Protein AF-A0A7V1HBB2-F1 (afdb_monomer)

Structure (mmCIF, N/CA/C/O backbone):
data_AF-A0A7V1HBB2-F1
#
_entry.id   AF-A0A7V1HBB2-F1
#
loop_
_atom_site.group_PDB
_atom_site.id
_atom_site.type_symbol
_atom_site.label_atom_id
_atom_site.label_alt_id
_atom_site.label_comp_id
_atom_site.label_asym_id
_atom_site.label_entity_id
_atom_site.label_seq_id
_atom_site.pdbx_PDB_ins_code
_atom_site.Cartn_x
_atom_site.Cartn_y
_atom_site.Cartn_z
_atom_site.occupancy
_atom_site.B_iso_or_equiv
_atom_site.auth_seq_id
_atom_site.auth_comp_id
_atom_site.auth_asym_id
_atom_site.auth_atom_id
_atom_site.pdbx_PDB_model_num
ATOM 1 N N . MET A 1 1 ? -0.850 -12.922 2.664 1.00 90.19 1 MET A N 1
ATOM 2 C CA . MET A 1 1 ? -0.143 -12.480 1.442 1.00 90.19 1 MET A CA 1
ATOM 3 C C . MET A 1 1 ? 0.546 -11.129 1.637 1.00 90.19 1 MET A C 1
ATOM 5 O O . MET A 1 1 ? 0.351 -10.487 2.663 1.00 90.19 1 MET A O 1
ATOM 9 N N . LYS A 1 2 ? 1.338 -10.689 0.647 1.00 91.88 2 LYS A N 1
ATOM 10 C CA . LYS A 1 2 ? 1.807 -9.298 0.533 1.00 91.88 2 LYS A CA 1
ATOM 11 C C . LYS A 1 2 ? 0.838 -8.471 -0.318 1.00 91.88 2 LYS A C 1
ATOM 13 O O . LYS A 1 2 ? 0.196 -9.008 -1.218 1.00 91.88 2 LYS A O 1
ATOM 18 N N . PHE A 1 3 ? 0.755 -7.174 -0.037 1.00 92.56 3 PHE A N 1
ATOM 19 C CA . PHE A 1 3 ? -0.076 -6.214 -0.772 1.00 92.56 3 PHE A CA 1
ATOM 20 C C . PHE A 1 3 ? 0.755 -5.377 -1.754 1.00 92.56 3 PHE A C 1
ATOM 22 O O . PHE A 1 3 ? 0.212 -4.822 -2.708 1.00 92.56 3 PHE A O 1
ATOM 29 N N . HIS A 1 4 ? 2.073 -5.329 -1.551 1.00 93.25 4 HIS A N 1
ATOM 30 C CA . HIS A 1 4 ? 3.031 -4.571 -2.341 1.00 93.25 4 HIS A CA 1
ATOM 31 C C . HIS A 1 4 ? 4.199 -5.447 -2.804 1.00 93.25 4 HIS A C 1
ATOM 33 O O . HIS A 1 4 ? 4.656 -6.340 -2.091 1.00 93.25 4 HIS A O 1
ATOM 39 N N . ASN A 1 5 ? 4.710 -5.156 -4.004 1.00 88.50 5 ASN A N 1
ATOM 40 C CA . ASN A 1 5 ? 5.935 -5.725 -4.589 1.00 88.50 5 ASN A CA 1
ATOM 41 C C . ASN A 1 5 ? 5.965 -7.260 -4.687 1.00 88.50 5 ASN A C 1
ATOM 43 O O . ASN A 1 5 ? 7.021 -7.864 -4.861 1.00 88.50 5 ASN A O 1
ATOM 47 N N . THR A 1 6 ? 4.802 -7.897 -4.621 1.00 90.00 6 THR A N 1
ATOM 48 C CA . THR A 1 6 ? 4.639 -9.347 -4.710 1.00 90.00 6 THR A CA 1
ATOM 49 C C . THR A 1 6 ? 5.045 -9.875 -6.085 1.00 90.00 6 THR A C 1
ATOM 51 O O . THR A 1 6 ? 5.738 -10.881 -6.169 1.00 90.00 6 THR A O 1
ATOM 54 N N . LEU A 1 7 ? 4.698 -9.177 -7.171 1.00 91.12 7 LEU A N 1
ATOM 55 C CA . LEU A 1 7 ? 5.079 -9.562 -8.532 1.00 91.12 7 LEU A CA 1
ATOM 56 C C . LEU A 1 7 ? 6.597 -9.514 -8.727 1.00 91.12 7 LEU A C 1
ATOM 58 O O . LEU A 1 7 ? 7.175 -10.376 -9.379 1.00 91.12 7 LEU A O 1
ATOM 62 N N . GLU A 1 8 ? 7.273 -8.528 -8.144 1.00 89.94 8 GLU A N 1
ATOM 63 C CA . GLU A 1 8 ? 8.735 -8.460 -8.218 1.00 89.94 8 GLU A CA 1
ATOM 64 C C . GLU A 1 8 ? 9.383 -9.652 -7.499 1.00 89.94 8 GLU A C 1
ATOM 66 O O . GLU A 1 8 ? 10.424 -10.140 -7.925 1.00 89.94 8 GLU A O 1
ATOM 71 N N . GLU A 1 9 ? 8.769 -10.157 -6.431 1.00 87.44 9 GLU A N 1
ATOM 72 C CA . GLU A 1 9 ? 9.267 -11.324 -5.699 1.00 87.44 9 GLU A CA 1
ATOM 73 C C . GLU A 1 9 ? 8.915 -12.660 -6.359 1.00 87.44 9 GLU A C 1
ATOM 75 O O . GLU A 1 9 ? 9.731 -13.577 -6.321 1.00 87.44 9 GLU A O 1
ATOM 80 N N . MET A 1 10 ? 7.736 -12.768 -6.976 1.00 86.88 10 MET A N 1
ATOM 81 C CA . MET A 1 10 ? 7.265 -14.001 -7.616 1.00 86.88 10 MET A CA 1
ATOM 82 C C . MET A 1 10 ? 7.940 -14.280 -8.961 1.00 86.88 10 MET A C 1
ATOM 84 O O . MET A 1 10 ? 8.117 -15.439 -9.331 1.00 86.88 10 MET A O 1
ATOM 88 N N . PHE A 1 11 ? 8.297 -13.241 -9.718 1.00 88.88 11 PHE A N 1
ATOM 89 C CA . PHE A 1 11 ? 8.869 -13.399 -11.054 1.00 88.88 11 PHE A CA 1
ATOM 90 C C . PHE A 1 11 ? 10.399 -13.320 -11.035 1.00 88.88 11 PHE A C 1
ATOM 92 O O . PHE A 1 11 ? 11.002 -12.519 -10.324 1.00 88.88 11 PHE A O 1
ATOM 99 N N . ALA A 1 12 ? 11.046 -14.097 -11.909 1.00 88.56 12 ALA A N 1
ATOM 100 C CA . ALA A 1 12 ? 12.506 -14.233 -11.947 1.00 88.56 12 ALA A CA 1
ATOM 101 C C . ALA A 1 12 ? 13.273 -12.912 -12.174 1.00 88.56 12 ALA A C 1
ATOM 103 O O . ALA A 1 12 ? 14.445 -12.802 -11.817 1.00 88.56 12 ALA A O 1
ATOM 104 N N . SER A 1 13 ? 12.646 -11.897 -12.782 1.00 92.75 13 SER A N 1
ATOM 105 C CA . SER A 1 13 ? 13.302 -10.624 -13.097 1.00 92.75 13 SER A CA 1
ATOM 106 C C . SER A 1 13 ? 12.610 -9.427 -12.448 1.00 92.75 13 SER A C 1
ATOM 108 O O . SER A 1 13 ? 11.783 -8.757 -13.068 1.00 92.75 13 SER A O 1
ATOM 110 N N . LYS A 1 14 ? 13.049 -9.100 -11.228 1.00 92.81 14 LYS A N 1
ATOM 111 C CA . LYS A 1 14 ? 12.640 -7.903 -10.470 1.00 92.81 14 LYS A CA 1
ATOM 112 C C . LYS A 1 14 ? 12.691 -6.623 -11.301 1.00 92.81 14 LYS A C 1
ATOM 114 O O . LYS A 1 14 ? 11.716 -5.889 -11.361 1.00 92.81 14 LYS A O 1
ATOM 119 N N . VAL A 1 15 ? 13.800 -6.389 -12.008 1.00 95.19 15 VAL A N 1
ATOM 120 C CA . VAL A 1 15 ? 13.990 -5.166 -12.808 1.00 95.19 15 VAL A CA 1
ATOM 121 C C . VAL A 1 15 ? 13.002 -5.051 -13.974 1.00 95.19 15 VAL A C 1
ATOM 123 O O . VAL A 1 15 ? 12.509 -3.957 -14.226 1.00 95.19 15 VAL A O 1
ATOM 126 N N . LYS A 1 16 ? 12.652 -6.153 -14.658 1.00 95.69 16 LYS A N 1
ATOM 127 C CA . LYS A 1 16 ? 11.662 -6.120 -15.750 1.00 95.69 16 LYS A CA 1
ATOM 128 C C . LYS A 1 16 ? 10.278 -5.760 -15.218 1.00 95.69 16 LYS A C 1
ATOM 130 O O . LYS A 1 16 ? 9.611 -4.903 -15.792 1.00 95.69 16 LYS 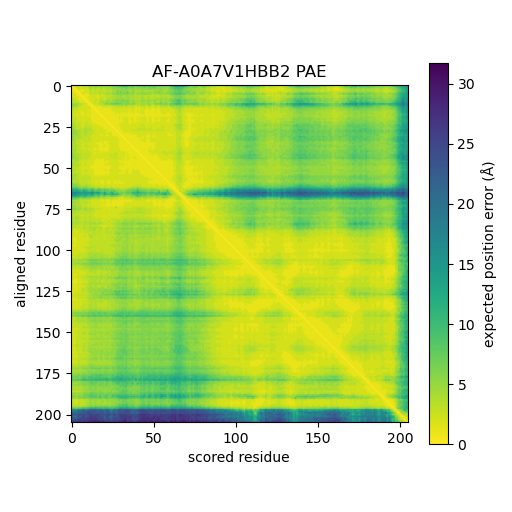A O 1
ATOM 135 N N . ILE A 1 17 ? 9.880 -6.373 -14.102 1.00 95.44 17 ILE A N 1
ATOM 136 C CA . ILE A 1 17 ? 8.608 -6.068 -13.442 1.00 95.44 17 ILE A CA 1
ATOM 137 C C . ILE A 1 17 ? 8.593 -4.623 -12.938 1.00 95.44 17 ILE A C 1
ATOM 139 O O . ILE A 1 17 ? 7.620 -3.918 -13.176 1.00 95.44 17 ILE A O 1
ATOM 143 N N . ALA A 1 18 ? 9.673 -4.148 -12.316 1.00 95.19 18 ALA A N 1
ATOM 144 C CA . ALA A 1 18 ? 9.768 -2.788 -11.794 1.00 95.19 18 ALA A CA 1
ATOM 145 C C . ALA A 1 18 ? 9.696 -1.717 -12.902 1.00 95.19 18 ALA A C 1
ATOM 147 O O . ALA A 1 18 ? 8.970 -0.734 -12.755 1.00 95.19 18 ALA A O 1
ATOM 148 N N . VAL A 1 19 ? 10.385 -1.923 -14.036 1.00 96.38 19 VAL A N 1
ATOM 149 C CA . VAL A 1 19 ? 10.283 -1.041 -15.216 1.00 96.38 19 VAL A CA 1
ATOM 150 C C . VAL A 1 19 ? 8.854 -1.029 -15.754 1.00 96.38 19 VAL A C 1
ATOM 152 O O . VAL A 1 19 ? 8.285 0.046 -15.942 1.00 96.38 19 VAL A O 1
ATOM 155 N N . MET A 1 20 ? 8.246 -2.205 -15.939 1.00 95.50 20 MET A N 1
ATOM 156 C CA . MET A 1 20 ? 6.866 -2.307 -16.417 1.00 95.50 20 MET A CA 1
ATOM 157 C C . MET A 1 20 ? 5.883 -1.620 -15.454 1.00 95.50 20 MET A C 1
ATOM 159 O O . MET A 1 20 ? 5.068 -0.814 -15.891 1.00 95.50 20 MET A O 1
ATOM 163 N N . LYS A 1 21 ? 6.002 -1.852 -14.138 1.00 94.00 21 LYS A N 1
ATOM 164 C CA . LYS A 1 21 ? 5.195 -1.189 -13.098 1.00 94.00 21 LYS A CA 1
ATOM 165 C C . LYS A 1 21 ? 5.316 0.329 -13.173 1.00 94.00 21 LYS A C 1
ATOM 167 O O . LYS A 1 21 ? 4.295 1.009 -13.206 1.00 94.00 21 LYS A O 1
ATOM 172 N N . LEU A 1 22 ? 6.537 0.868 -13.225 1.00 94.88 22 LEU A N 1
ATOM 173 C CA . LEU A 1 22 ? 6.757 2.316 -13.277 1.00 94.88 22 LEU A CA 1
ATOM 174 C C . LEU A 1 22 ? 6.078 2.951 -14.496 1.00 94.88 22 LEU A C 1
ATOM 176 O O . LEU A 1 22 ? 5.410 3.976 -14.352 1.00 94.88 22 LEU A O 1
ATOM 180 N N . MET A 1 23 ? 6.232 2.335 -15.670 1.00 95.12 23 MET A N 1
ATOM 181 C CA . MET A 1 23 ? 5.683 2.857 -16.921 1.00 95.12 23 MET A CA 1
ATOM 182 C C . MET A 1 23 ? 4.161 2.686 -16.998 1.00 95.12 23 MET A C 1
ATOM 184 O O . MET A 1 23 ? 3.475 3.632 -17.361 1.00 95.12 23 MET A O 1
ATOM 188 N N . CYS A 1 24 ? 3.604 1.544 -16.580 1.00 93.38 24 CYS A N 1
ATOM 189 C CA . CYS A 1 24 ? 2.150 1.340 -16.530 1.00 93.38 24 CYS A CA 1
ATOM 190 C C . CYS A 1 24 ? 1.448 2.248 -15.509 1.00 93.38 24 CYS A C 1
ATOM 192 O O . CYS A 1 24 ? 0.295 2.613 -15.719 1.00 93.38 24 CYS A O 1
ATOM 194 N N . LEU A 1 25 ? 2.118 2.623 -14.412 1.00 90.31 25 LEU A N 1
ATOM 195 C CA . LEU A 1 25 ? 1.586 3.586 -13.438 1.00 90.31 25 LEU A CA 1
ATOM 196 C C . LEU A 1 25 ? 1.622 5.032 -13.949 1.00 90.31 25 LEU A C 1
ATOM 198 O O . LEU A 1 25 ? 0.883 5.871 -13.441 1.00 90.31 25 LEU A O 1
ATOM 202 N N . ASN A 1 26 ? 2.480 5.330 -14.925 1.00 93.06 26 ASN A N 1
ATOM 203 C CA . ASN A 1 26 ? 2.669 6.669 -15.477 1.00 93.06 26 ASN A CA 1
ATOM 204 C C . ASN A 1 26 ? 2.701 6.605 -17.016 1.00 93.06 26 ASN A C 1
ATOM 206 O O . ASN A 1 26 ? 3.719 6.961 -17.613 1.00 93.06 26 ASN A O 1
ATOM 210 N N . PRO A 1 27 ? 1.617 6.149 -17.672 1.00 93.44 27 PRO A N 1
ATOM 211 C CA . PRO A 1 27 ? 1.638 5.784 -1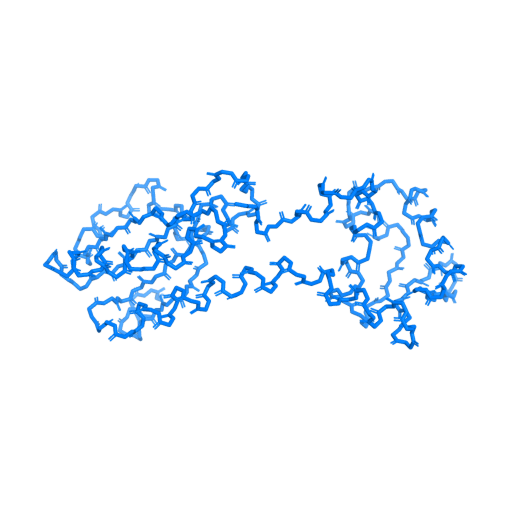9.093 1.00 93.44 27 PRO A CA 1
ATOM 212 C C . PRO A 1 27 ? 1.952 6.958 -20.030 1.00 93.44 27 PRO A C 1
ATOM 214 O O . PRO A 1 27 ? 2.463 6.745 -21.125 1.00 93.44 27 PRO A O 1
ATOM 217 N N . GLU A 1 28 ? 1.694 8.193 -19.592 1.00 95.31 28 GLU A N 1
ATOM 218 C CA . GLU A 1 28 ? 1.990 9.416 -20.351 1.00 95.31 28 GLU A CA 1
ATOM 219 C C . GLU A 1 28 ? 3.412 9.947 -20.127 1.00 95.31 28 GLU A C 1
ATOM 221 O O . GLU A 1 28 ? 3.892 10.802 -20.874 1.00 95.31 28 GLU A O 1
ATOM 226 N N . ARG A 1 29 ? 4.104 9.481 -19.082 1.00 95.88 29 ARG A N 1
ATOM 227 C CA . ARG A 1 29 ? 5.416 10.009 -18.716 1.00 95.88 29 ARG A CA 1
ATOM 228 C C . ARG A 1 29 ? 6.511 9.315 -19.516 1.00 95.88 29 ARG A C 1
ATOM 230 O O . ARG A 1 29 ? 6.590 8.090 -19.579 1.00 95.88 29 ARG A O 1
ATOM 237 N N . LYS A 1 30 ? 7.411 10.129 -20.062 1.00 96.38 30 LYS A N 1
ATOM 238 C CA . LYS A 1 30 ? 8.669 9.683 -20.661 1.00 96.38 30 LYS A CA 1
ATOM 239 C C . LYS A 1 30 ? 9.796 9.794 -19.641 1.00 96.38 30 LYS A C 1
ATOM 241 O O . LYS A 1 30 ? 9.779 10.680 -18.788 1.00 96.38 30 LYS A O 1
ATOM 246 N N . TYR A 1 31 ? 10.761 8.890 -19.740 1.00 96.38 31 TYR A N 1
ATOM 247 C CA . TYR A 1 31 ? 11.903 8.825 -18.835 1.00 96.38 31 TYR A CA 1
ATOM 248 C C . TYR A 1 31 ? 13.202 8.707 -19.618 1.00 96.38 31 TYR A C 1
ATOM 250 O O . TYR A 1 31 ? 13.293 7.949 -20.587 1.00 96.38 31 TYR A O 1
ATOM 258 N N . SER A 1 32 ? 14.262 9.349 -19.130 1.00 95.50 32 SER A N 1
ATOM 259 C CA . SER A 1 32 ? 15.606 8.941 -19.546 1.00 95.50 32 SER A CA 1
ATOM 260 C C . SER A 1 32 ? 15.991 7.624 -18.861 1.00 95.50 32 SER A C 1
ATOM 262 O O . SER A 1 32 ? 15.583 7.353 -17.729 1.00 95.50 32 SER A O 1
ATOM 264 N N . GLY A 1 33 ? 16.856 6.818 -19.489 1.00 94.62 33 GLY A N 1
ATOM 265 C CA . GLY A 1 33 ? 17.331 5.572 -18.867 1.00 94.62 33 GLY A CA 1
ATOM 266 C C . GLY A 1 33 ? 18.022 5.793 -17.509 1.00 94.62 33 GLY A C 1
ATOM 267 O O . GLY A 1 33 ? 17.873 4.988 -16.594 1.00 94.62 33 GLY A O 1
ATOM 268 N N . ARG A 1 34 ? 18.729 6.923 -17.336 1.00 94.19 34 ARG A N 1
ATOM 269 C CA . ARG A 1 34 ? 19.395 7.285 -16.069 1.00 94.19 34 ARG A CA 1
ATOM 270 C C . ARG A 1 34 ? 18.403 7.698 -14.985 1.00 94.19 34 ARG A C 1
ATOM 272 O O . ARG A 1 34 ? 18.591 7.348 -13.826 1.00 94.19 34 ARG A O 1
ATOM 279 N N . GLU A 1 35 ? 17.374 8.456 -15.351 1.00 96.06 35 GLU A N 1
ATOM 280 C CA . GLU A 1 35 ? 16.296 8.834 -14.436 1.00 96.06 35 GLU A CA 1
ATOM 281 C C . GLU A 1 35 ? 15.557 7.595 -13.934 1.00 96.06 35 GLU A C 1
ATOM 283 O O . GLU A 1 35 ? 15.423 7.411 -12.727 1.00 96.06 35 GLU A O 1
ATOM 288 N N . MET A 1 36 ? 15.164 6.707 -14.849 1.00 96.94 36 MET A N 1
ATOM 289 C CA . MET A 1 36 ? 14.502 5.453 -14.500 1.00 96.94 36 MET A CA 1
ATOM 290 C C . MET A 1 36 ? 15.377 4.582 -13.590 1.00 96.94 36 MET A C 1
ATOM 292 O O . MET A 1 36 ? 14.896 4.067 -12.586 1.00 96.94 36 MET A O 1
ATOM 296 N N . ALA A 1 37 ? 16.676 4.472 -13.880 1.00 96.94 37 ALA A N 1
ATOM 297 C CA . ALA A 1 37 ? 17.623 3.755 -13.030 1.00 96.94 37 ALA A CA 1
ATOM 298 C C . ALA A 1 37 ? 17.693 4.314 -11.601 1.00 96.94 37 ALA A C 1
ATOM 300 O O . ALA A 1 37 ? 17.679 3.540 -10.646 1.00 96.94 37 ALA A O 1
ATOM 301 N N . ARG A 1 38 ? 17.685 5.645 -11.438 1.00 97.06 38 ARG A N 1
ATOM 302 C CA . ARG A 1 38 ? 17.630 6.285 -10.112 1.00 97.06 38 ARG A CA 1
ATOM 303 C C . ARG A 1 38 ? 16.313 5.997 -9.394 1.00 97.06 38 ARG A C 1
ATOM 305 O O . ARG A 1 38 ? 16.344 5.626 -8.228 1.00 97.06 38 ARG A O 1
ATOM 312 N N . LEU A 1 39 ? 15.179 6.131 -10.086 1.00 96.38 39 LEU A N 1
ATOM 313 C CA . LEU A 1 39 ? 13.850 5.877 -9.514 1.00 96.38 39 LEU A CA 1
ATOM 314 C C . LEU A 1 39 ? 13.687 4.430 -9.035 1.00 96.38 39 LEU A C 1
ATOM 316 O O . LEU A 1 39 ? 13.063 4.191 -8.007 1.00 96.38 39 LEU A O 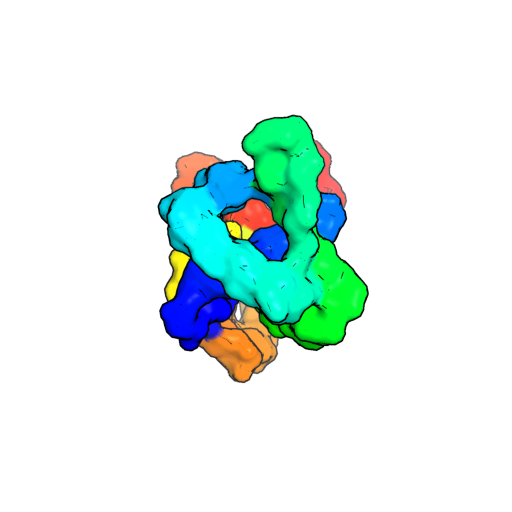1
ATOM 320 N N . LEU A 1 40 ? 14.256 3.474 -9.772 1.00 95.44 40 LEU A N 1
ATOM 321 C CA . LEU A 1 40 ? 14.166 2.045 -9.466 1.00 95.44 40 LEU A CA 1
ATOM 322 C C . LEU A 1 40 ? 15.316 1.531 -8.586 1.00 95.44 40 LEU A C 1
ATOM 324 O O . LEU A 1 40 ? 15.348 0.343 -8.264 1.00 95.44 40 LEU A O 1
ATOM 328 N N . ASN A 1 41 ? 16.268 2.396 -8.218 1.00 95.69 41 ASN A N 1
ATOM 329 C CA . ASN A 1 41 ? 17.502 2.023 -7.526 1.00 95.69 41 ASN A CA 1
ATOM 330 C C . ASN A 1 41 ? 18.236 0.849 -8.217 1.00 95.69 41 ASN A C 1
ATOM 332 O O . ASN A 1 41 ? 18.582 -0.155 -7.596 1.00 95.69 41 ASN A O 1
ATOM 336 N N . GLN A 1 42 ? 18.415 0.954 -9.536 1.00 96.88 42 GLN A N 1
ATOM 337 C CA . GLN A 1 42 ? 19.083 -0.035 -10.390 1.00 96.88 42 GLN A CA 1
ATOM 338 C C . GLN A 1 42 ? 20.256 0.604 -11.141 1.00 96.88 42 GLN A C 1
ATOM 340 O O . GLN A 1 42 ? 20.360 1.827 -11.243 1.00 96.88 42 GLN A O 1
ATOM 345 N N . SER A 1 43 ? 21.138 -0.211 -11.728 1.00 96.81 43 SER A N 1
ATOM 346 C CA . SER A 1 43 ? 22.181 0.316 -12.611 1.00 96.81 43 SER A CA 1
ATOM 347 C C . SER A 1 43 ? 21.598 0.777 -13.953 1.00 96.81 43 SER A C 1
ATOM 349 O O . SER A 1 43 ? 20.670 0.176 -14.502 1.00 96.81 43 SER A O 1
ATOM 351 N N . ALA A 1 44 ? 22.171 1.844 -14.517 1.00 95.50 44 ALA A N 1
ATOM 352 C CA . ALA A 1 44 ? 21.728 2.385 -15.802 1.00 95.50 44 ALA A CA 1
ATOM 353 C C . ALA A 1 44 ? 21.873 1.377 -16.954 1.00 95.50 44 ALA A C 1
ATOM 355 O O . ALA A 1 44 ? 21.015 1.334 -17.832 1.00 95.50 44 ALA A O 1
ATOM 356 N N . SER A 1 45 ? 22.919 0.543 -16.935 1.00 96.44 45 SER A N 1
ATOM 357 C CA . SER A 1 45 ? 23.122 -0.515 -17.932 1.00 96.44 45 SER A CA 1
ATOM 358 C C . SER A 1 45 ? 22.024 -1.575 -17.873 1.00 96.44 45 SER A C 1
ATOM 360 O O . SER A 1 45 ? 21.480 -1.942 -18.910 1.00 96.44 45 SER A O 1
ATOM 362 N N . ARG A 1 46 ? 21.638 -2.009 -16.665 1.00 96.75 46 ARG A N 1
ATOM 363 C CA . ARG A 1 46 ? 20.571 -2.996 -16.449 1.00 96.75 46 ARG A CA 1
ATOM 364 C C . ARG A 1 46 ? 19.216 -2.477 -16.919 1.00 96.75 46 ARG A C 1
ATOM 366 O O . ARG A 1 46 ? 18.469 -3.199 -17.568 1.00 96.75 46 ARG A O 1
ATOM 373 N N . VAL A 1 47 ? 18.899 -1.222 -16.606 1.00 97.62 47 VAL A N 1
ATOM 374 C CA . VAL A 1 47 ? 17.655 -0.590 -17.066 1.00 97.62 47 VAL A CA 1
ATOM 375 C C . VAL A 1 47 ? 17.653 -0.429 -18.583 1.00 97.62 47 VAL A C 1
ATOM 377 O O . VAL A 1 47 ? 16.649 -0.735 -19.218 1.00 97.62 47 VAL A O 1
ATOM 380 N N . LEU A 1 48 ? 18.773 -0.019 -19.183 1.00 96.81 48 LEU A N 1
ATOM 381 C CA . LEU A 1 48 ? 18.880 0.107 -20.636 1.00 96.81 48 LEU A CA 1
ATOM 382 C C . LEU A 1 48 ? 18.723 -1.245 -21.353 1.00 96.81 48 LEU A C 1
ATOM 384 O O . LEU A 1 48 ? 18.037 -1.308 -22.368 1.00 96.81 48 LEU A O 1
ATOM 388 N N . GLU A 1 49 ? 19.292 -2.325 -20.809 1.00 97.56 49 GLU A N 1
ATOM 389 C CA . GLU A 1 49 ? 19.105 -3.696 -21.310 1.00 97.56 49 GLU A CA 1
ATOM 390 C C . GLU A 1 49 ? 17.613 -4.073 -21.354 1.00 97.56 49 GLU A C 1
ATOM 392 O O . GLU A 1 49 ? 17.116 -4.574 -22.365 1.00 97.56 49 GLU A O 1
ATOM 397 N N . VAL A 1 50 ? 16.877 -3.777 -20.276 1.00 98.06 50 VAL A N 1
ATOM 398 C CA . VAL A 1 50 ? 15.428 -4.016 -20.197 1.00 98.06 50 VAL A CA 1
ATOM 399 C C . VAL A 1 50 ? 14.656 -3.139 -21.179 1.00 98.06 50 VAL A C 1
ATOM 401 O O . VAL A 1 50 ? 13.766 -3.642 -21.861 1.00 98.06 50 VAL A O 1
ATOM 404 N N . LEU A 1 51 ? 14.996 -1.855 -21.289 1.00 97.94 51 LEU A N 1
ATOM 405 C CA . LEU A 1 51 ? 14.332 -0.925 -22.204 1.00 97.94 51 LEU A CA 1
ATOM 406 C C . LEU A 1 51 ? 14.531 -1.325 -23.670 1.00 97.94 51 LEU A C 1
ATOM 408 O O . LEU A 1 51 ? 13.575 -1.307 -24.439 1.00 97.94 51 LEU A O 1
ATOM 412 N N . GLU A 1 52 ? 15.731 -1.761 -24.061 1.00 97.94 52 GLU A N 1
ATOM 413 C CA . GLU A 1 52 ? 15.974 -2.272 -25.415 1.00 97.94 52 GLU A CA 1
ATOM 414 C C . GLU A 1 52 ? 15.233 -3.588 -25.679 1.00 97.94 52 GLU A C 1
ATOM 416 O O . GLU A 1 52 ? 14.680 -3.769 -26.766 1.00 97.94 52 GLU A O 1
ATOM 421 N N . LEU A 1 53 ? 15.161 -4.493 -24.696 1.00 97.81 53 LEU A N 1
ATOM 422 C CA . LEU A 1 53 ? 14.323 -5.691 -24.797 1.00 97.81 53 LEU A CA 1
ATOM 423 C C . LEU A 1 53 ? 12.849 -5.316 -25.002 1.00 97.81 53 LEU A C 1
ATOM 425 O O . LEU A 1 53 ? 12.199 -5.845 -25.902 1.00 97.81 53 LEU A O 1
ATOM 429 N N . PHE A 1 54 ? 12.321 -4.400 -24.193 1.00 97.69 54 PHE A N 1
ATOM 430 C CA . PHE A 1 54 ? 10.936 -3.940 -24.286 1.00 97.69 54 PHE A CA 1
ATOM 431 C C . PHE A 1 54 ? 10.665 -3.257 -25.629 1.00 97.69 54 PHE A C 1
ATOM 433 O O . PHE A 1 54 ? 9.630 -3.504 -26.243 1.00 97.69 54 PHE A O 1
ATOM 440 N N . ARG A 1 55 ? 11.620 -2.481 -26.149 1.00 97.81 55 ARG A N 1
ATOM 441 C CA . ARG A 1 55 ? 11.521 -1.837 -27.465 1.00 97.81 55 ARG A CA 1
ATOM 442 C C . ARG A 1 55 ? 11.424 -2.849 -28.595 1.00 97.81 55 ARG A C 1
ATOM 444 O O . ARG A 1 55 ? 10.586 -2.700 -29.477 1.00 97.81 55 ARG A O 1
ATOM 451 N N . LYS A 1 56 ? 12.265 -3.890 -28.564 1.00 97.75 56 LYS A N 1
ATOM 452 C CA . LYS A 1 56 ? 12.250 -4.979 -29.558 1.00 97.75 56 LYS A CA 1
ATOM 453 C C . LYS A 1 56 ? 10.919 -5.736 -29.583 1.00 97.75 56 LYS A C 1
ATOM 455 O O . LYS A 1 56 ? 10.584 -6.303 -30.612 1.00 97.75 56 LYS A O 1
ATOM 460 N N . ASN A 1 57 ? 10.173 -5.717 -28.479 1.00 97.00 57 ASN A N 1
ATOM 461 C CA . ASN A 1 57 ? 8.866 -6.360 -28.341 1.00 97.00 57 ASN A CA 1
ATOM 462 C C . ASN A 1 57 ? 7.705 -5.349 -28.360 1.00 97.00 57 ASN A C 1
ATOM 464 O O . ASN A 1 57 ? 6.627 -5.645 -27.856 1.00 97.00 57 ASN A O 1
ATOM 468 N N . ALA A 1 58 ? 7.932 -4.143 -28.893 1.00 96.69 58 ALA A N 1
ATOM 469 C CA . ALA A 1 58 ? 6.928 -3.088 -29.019 1.00 96.69 58 ALA A CA 1
ATOM 470 C C . ALA A 1 58 ? 6.234 -2.683 -27.702 1.00 96.69 58 ALA A C 1
ATOM 472 O O . ALA A 1 58 ? 5.132 -2.152 -27.739 1.00 96.69 58 ALA A O 1
ATOM 473 N N . VAL A 1 59 ? 6.854 -2.899 -26.539 1.00 97.56 59 VAL A N 1
ATOM 474 C CA . VAL A 1 59 ? 6.320 -2.493 -25.222 1.00 97.56 59 VAL A CA 1
ATOM 475 C C . VAL A 1 59 ? 6.606 -1.017 -24.940 1.00 97.56 59 VAL A C 1
ATOM 477 O O . VAL A 1 59 ? 5.813 -0.328 -24.306 1.00 97.56 59 VAL A O 1
ATOM 480 N N . VAL A 1 60 ? 7.741 -0.511 -25.424 1.00 97.94 60 VAL A N 1
ATOM 481 C CA . VAL A 1 60 ? 8.148 0.892 -25.270 1.00 97.94 60 VAL A CA 1
ATOM 482 C C . VAL A 1 60 ? 8.598 1.463 -26.606 1.00 97.94 60 VAL A C 1
ATOM 484 O O . VAL A 1 60 ? 9.114 0.738 -27.459 1.00 97.94 60 VAL A O 1
ATOM 487 N N . HIS A 1 61 ? 8.463 2.774 -26.763 1.00 96.94 61 HIS A N 1
ATOM 488 C CA . HIS A 1 61 ? 9.085 3.527 -27.846 1.00 96.94 61 HIS A CA 1
ATOM 489 C C . HIS A 1 61 ? 10.288 4.317 -27.321 1.00 96.94 61 HIS A C 1
ATOM 491 O O . HIS A 1 61 ? 10.382 4.643 -26.133 1.00 96.94 61 HIS A O 1
ATOM 497 N N . ARG A 1 62 ? 11.223 4.613 -28.228 1.00 96.44 62 ARG A N 1
ATOM 498 C CA . ARG A 1 62 ? 12.414 5.420 -27.957 1.00 96.44 62 ARG A CA 1
ATOM 499 C C . ARG A 1 62 ? 12.399 6.643 -28.856 1.00 96.44 62 ARG A C 1
ATOM 501 O O . ARG A 1 62 ? 12.382 6.502 -30.074 1.00 96.44 62 ARG A O 1
ATOM 508 N N . GLU A 1 63 ? 12.498 7.814 -28.253 1.00 93.62 63 GLU A N 1
ATOM 509 C CA . GLU A 1 63 ? 12.662 9.087 -28.946 1.00 93.62 63 GLU A CA 1
ATOM 510 C C . GLU A 1 63 ? 14.021 9.692 -28.603 1.00 93.62 63 GLU A C 1
ATOM 512 O O . GLU A 1 63 ? 14.510 9.562 -27.479 1.00 93.62 63 GLU A O 1
ATOM 517 N N . THR A 1 64 ? 14.642 10.369 -29.564 1.00 89.31 64 THR A N 1
ATOM 518 C CA . THR A 1 64 ? 15.882 11.111 -29.323 1.00 89.31 64 THR A CA 1
ATOM 519 C C . THR A 1 64 ? 15.537 12.577 -29.105 1.00 89.31 64 THR A C 1
ATOM 521 O O . THR A 1 64 ? 15.088 13.249 -30.028 1.00 89.31 64 THR A O 1
ATOM 524 N N . VAL A 1 65 ? 15.765 13.079 -27.891 1.00 82.94 65 VAL A N 1
ATOM 525 C CA . VAL A 1 65 ? 15.592 14.495 -27.542 1.00 82.94 65 VAL A CA 1
ATOM 526 C C . VAL A 1 65 ? 16.967 15.069 -27.208 1.00 82.94 65 VAL A C 1
ATOM 528 O O . VAL A 1 65 ? 17.572 14.753 -26.174 1.00 82.94 65 VAL A O 1
ATOM 531 N N . GLY A 1 66 ? 17.498 15.877 -28.131 1.00 84.06 66 GLY A N 1
ATOM 532 C CA . GLY A 1 66 ? 18.866 16.390 -28.074 1.00 84.06 66 GLY A CA 1
ATOM 533 C C . GLY A 1 66 ? 19.896 15.256 -28.081 1.00 84.06 66 GLY A C 1
ATOM 534 O O . GLY A 1 66 ? 19.944 14.450 -29.004 1.00 84.06 66 GLY A O 1
ATOM 535 N N . ARG A 1 67 ? 20.719 15.178 -27.027 1.00 79.81 67 ARG A N 1
ATOM 536 C CA . ARG A 1 67 ? 21.733 14.119 -26.832 1.00 79.81 67 ARG A CA 1
ATOM 537 C C . ARG A 1 67 ? 21.240 12.943 -25.979 1.00 79.81 67 ARG A C 1
ATOM 539 O O . ARG A 1 67 ? 22.041 12.094 -25.594 1.00 79.81 67 ARG A O 1
ATOM 546 N N . SER A 1 68 ? 19.954 12.910 -25.624 1.00 83.31 68 SER A N 1
ATOM 547 C CA . SER A 1 68 ? 19.395 11.917 -24.702 1.00 83.31 68 SER A CA 1
ATOM 548 C C . SER A 1 68 ? 18.282 11.098 -25.346 1.00 83.31 68 SER A C 1
ATOM 550 O O . SER A 1 68 ? 17.440 11.636 -26.062 1.00 83.31 68 SER A O 1
ATOM 552 N N . SER A 1 69 ? 18.258 9.795 -25.066 1.00 92.12 69 SER A N 1
ATOM 553 C CA . SER A 1 69 ? 17.107 8.952 -25.386 1.00 92.12 69 SER A CA 1
ATOM 554 C C . SER A 1 69 ? 16.053 9.056 -24.288 1.00 92.12 69 SER A C 1
ATOM 556 O O . SER A 1 69 ? 16.358 8.854 -23.107 1.00 92.12 69 SER A O 1
ATOM 558 N N . GLN A 1 70 ? 14.825 9.333 -24.705 1.00 96.25 70 GLN A N 1
ATOM 559 C CA . GLN A 1 70 ? 13.619 9.313 -23.895 1.00 96.25 70 GLN A CA 1
ATOM 560 C C . GLN A 1 70 ? 12.815 8.061 -24.227 1.00 96.25 70 GLN A C 1
ATOM 562 O O . GLN A 1 70 ? 12.689 7.675 -25.390 1.00 96.25 70 GLN A O 1
ATOM 567 N N . TRP A 1 71 ? 12.297 7.422 -23.189 1.00 97.81 71 TRP A N 1
ATOM 568 C CA . TRP A 1 71 ? 11.592 6.153 -23.266 1.00 97.81 71 TRP A CA 1
ATOM 569 C C . TRP A 1 71 ? 10.172 6.335 -22.758 1.00 97.81 71 TRP A C 1
ATOM 571 O O . TRP A 1 71 ? 9.982 6.797 -21.633 1.00 97.81 71 TRP A O 1
ATOM 581 N N . GLY A 1 72 ? 9.192 5.975 -23.581 1.00 97.44 72 GLY A N 1
ATOM 582 C CA . GLY A 1 72 ? 7.772 6.048 -23.243 1.00 97.44 72 GLY A CA 1
ATOM 583 C C . GLY A 1 72 ? 7.081 4.708 -23.454 1.00 97.44 72 GLY A C 1
ATOM 584 O O . GLY A 1 72 ? 7.539 3.873 -24.237 1.00 97.44 72 GLY A O 1
ATOM 585 N N . LEU A 1 73 ? 5.989 4.482 -22.725 1.00 97.56 73 LEU A N 1
ATOM 586 C CA . LEU A 1 73 ? 5.191 3.268 -22.865 1.00 97.56 73 LEU A CA 1
ATOM 587 C C . LEU A 1 73 ? 4.502 3.278 -24.235 1.00 97.56 73 LEU A C 1
ATOM 589 O O . LEU A 1 73 ? 3.948 4.298 -24.645 1.00 97.56 73 LEU A O 1
ATOM 593 N N . ASN A 1 74 ? 4.528 2.159 -24.957 1.00 97.19 74 ASN A N 1
ATOM 594 C CA . ASN A 1 74 ? 3.751 2.025 -26.182 1.00 97.19 74 ASN A CA 1
ATOM 595 C C . ASN A 1 74 ? 2.313 1.612 -25.838 1.00 97.19 74 ASN A C 1
ATOM 597 O O . ASN A 1 74 ? 2.029 0.430 -25.663 1.00 97.19 74 ASN A O 1
ATOM 601 N N . LYS A 1 75 ? 1.414 2.592 -25.725 1.00 94.88 75 LYS A N 1
ATOM 602 C CA . LYS A 1 75 ? 0.008 2.375 -25.344 1.00 94.88 75 LYS A CA 1
ATOM 603 C C . LYS A 1 75 ? -0.811 1.631 -26.406 1.00 94.88 75 LYS A C 1
ATOM 605 O O . LYS A 1 75 ? -1.835 1.061 -26.067 1.00 94.88 75 LYS A O 1
ATOM 610 N N . GLU A 1 76 ? -0.349 1.615 -27.655 1.00 95.69 76 GLU A N 1
ATOM 611 C CA . GLU A 1 76 ? -0.981 0.885 -28.766 1.00 95.69 76 GLU A CA 1
ATOM 612 C C . GLU A 1 76 ? -0.547 -0.591 -28.821 1.00 95.69 76 GLU A C 1
ATOM 614 O O . GLU A 1 76 ? -0.983 -1.357 -29.675 1.00 95.69 76 GLU A O 1
ATOM 619 N N . SER A 1 77 ? 0.359 -1.005 -27.932 1.00 96.62 77 SER A N 1
ATOM 620 C CA . SER A 1 77 ? 0.850 -2.376 -27.881 1.00 96.62 77 SER A CA 1
ATOM 621 C C . SER A 1 77 ? -0.165 -3.309 -27.232 1.00 96.62 77 SER A C 1
ATOM 623 O O . SER A 1 77 ? -0.471 -3.152 -26.050 1.00 96.62 77 SER A O 1
ATOM 625 N N . ILE A 1 78 ? -0.566 -4.359 -27.953 1.00 94.19 78 ILE A N 1
ATOM 626 C CA . ILE A 1 78 ? -1.406 -5.450 -27.422 1.00 94.19 78 ILE A CA 1
ATOM 627 C C . ILE A 1 78 ? -0.767 -6.067 -26.165 1.00 94.19 78 ILE A C 1
ATOM 629 O O . ILE A 1 78 ? -1.444 -6.370 -25.189 1.00 94.19 78 ILE A O 1
ATOM 633 N N . VAL A 1 79 ? 0.566 -6.200 -26.136 1.00 93.00 79 VAL A N 1
ATOM 634 C CA . VAL A 1 79 ? 1.274 -6.725 -24.955 1.00 93.00 79 VAL A CA 1
ATOM 635 C C . VAL A 1 79 ? 1.061 -5.818 -23.744 1.00 93.00 79 VAL A C 1
ATOM 637 O O . VAL A 1 79 ? 0.856 -6.308 -22.636 1.00 93.00 79 VAL A O 1
ATOM 640 N N . VAL A 1 80 ? 1.126 -4.499 -23.936 1.00 94.75 80 VAL A N 1
ATOM 641 C CA . VAL A 1 80 ? 0.917 -3.531 -22.853 1.00 94.75 80 VAL A CA 1
ATOM 642 C C . VAL A 1 80 ? -0.533 -3.555 -22.389 1.00 94.75 80 VAL A C 1
ATOM 644 O O . VAL A 1 80 ? -0.758 -3.571 -21.179 1.00 94.75 80 VAL A O 1
ATOM 647 N N . GLU A 1 81 ? -1.489 -3.591 -23.316 1.00 92.31 81 GLU A N 1
ATOM 648 C CA . GLU A 1 81 ? -2.919 -3.692 -23.016 1.00 92.31 81 GLU A CA 1
ATOM 649 C C . GLU A 1 81 ? -3.199 -4.866 -22.067 1.00 92.31 81 GLU A C 1
ATOM 651 O O . GLU A 1 81 ? -3.649 -4.653 -20.936 1.00 92.31 81 GLU A O 1
ATOM 656 N N . GLU A 1 82 ? -2.791 -6.075 -22.455 1.00 91.81 82 GLU A N 1
ATOM 657 C CA . GLU A 1 82 ? -3.033 -7.301 -21.688 1.00 91.81 82 GLU A CA 1
ATOM 658 C C . GLU A 1 82 ? -2.286 -7.317 -20.342 1.00 91.81 82 GLU A C 1
ATOM 660 O O . GLU A 1 82 ? -2.857 -7.589 -19.276 1.00 91.81 82 GLU A O 1
ATOM 665 N N . VAL A 1 83 ? -0.993 -6.974 -20.352 1.00 89.88 83 VAL A N 1
ATOM 666 C CA . VAL A 1 83 ? -0.120 -7.093 -19.171 1.00 89.88 83 VAL A CA 1
ATOM 667 C C . VAL A 1 83 ? -0.380 -5.991 -18.142 1.00 89.88 83 VAL A C 1
ATOM 669 O O . VAL A 1 83 ? -0.190 -6.215 -16.941 1.00 89.88 83 VAL A O 1
ATOM 672 N N . SER A 1 84 ? -0.852 -4.812 -18.558 1.00 88.12 84 SER A N 1
ATOM 673 C CA . SER A 1 84 ? -1.128 -3.691 -17.647 1.00 88.12 84 SER A CA 1
ATOM 674 C C . SER A 1 84 ? -2.097 -4.078 -16.524 1.00 88.12 84 SER A C 1
ATOM 676 O O . SER A 1 84 ? -1.958 -3.627 -15.381 1.00 88.12 84 SER A O 1
ATOM 678 N N . SER A 1 85 ? -3.061 -4.953 -16.821 1.00 86.56 85 SER A N 1
ATOM 679 C CA . SER A 1 85 ? -4.066 -5.418 -15.870 1.00 86.56 85 SER A CA 1
ATOM 680 C C . SER A 1 85 ? -3.449 -6.230 -14.725 1.00 86.56 85 SER A C 1
ATOM 682 O O . SER A 1 85 ? -3.813 -6.001 -13.563 1.00 86.56 85 SER A O 1
ATOM 684 N N . LEU A 1 86 ? -2.496 -7.109 -15.061 1.00 87.75 86 LEU A N 1
ATOM 685 C CA . LEU A 1 86 ? -1.728 -7.959 -14.154 1.00 87.75 86 LEU A CA 1
ATOM 686 C C . LEU A 1 86 ? -0.750 -7.122 -13.334 1.00 87.75 86 LEU A C 1
ATOM 688 O O . LEU A 1 86 ? -0.685 -7.257 -12.119 1.00 87.75 86 LEU A O 1
ATOM 692 N N . ILE A 1 87 ? -0.038 -6.201 -13.980 1.00 89.38 87 ILE A N 1
ATOM 693 C CA . ILE A 1 87 ? 0.921 -5.299 -13.329 1.00 89.38 87 ILE A CA 1
ATOM 694 C C . ILE A 1 87 ? 0.252 -4.437 -12.251 1.00 89.38 87 ILE A C 1
ATOM 696 O O . ILE A 1 87 ? 0.843 -4.161 -11.207 1.00 89.38 87 ILE A O 1
ATOM 700 N N . ASN A 1 88 ? -1.009 -4.066 -12.467 1.00 87.19 88 ASN A N 1
ATOM 701 C CA . ASN A 1 88 ? -1.800 -3.286 -11.521 1.00 87.19 88 ASN A CA 1
ATOM 702 C C . ASN A 1 88 ? -2.481 -4.122 -10.420 1.00 87.19 88 ASN A C 1
ATOM 704 O O . ASN A 1 88 ? -3.206 -3.551 -9.599 1.00 87.19 88 ASN A O 1
ATOM 708 N N . VAL A 1 89 ? -2.282 -5.446 -10.371 1.00 90.31 89 VAL A N 1
ATOM 709 C CA . VAL A 1 89 ? -3.003 -6.330 -9.438 1.00 90.31 89 VAL A CA 1
ATOM 710 C C . VAL A 1 89 ? -2.740 -5.980 -7.972 1.00 90.31 89 VAL A C 1
ATOM 712 O O . VAL A 1 89 ? -3.686 -5.899 -7.198 1.00 90.31 89 VAL A O 1
ATOM 715 N N . GLU A 1 90 ? -1.496 -5.669 -7.601 1.00 91.62 90 GLU A N 1
ATOM 716 C CA . GLU A 1 90 ? -1.117 -5.282 -6.230 1.00 91.62 90 GLU A CA 1
ATOM 717 C C . GLU A 1 90 ? -1.918 -4.060 -5.761 1.00 91.62 90 GLU A C 1
ATOM 719 O O . GLU A 1 90 ? -2.548 -4.070 -4.704 1.00 91.62 90 GLU A O 1
ATOM 724 N N . ARG A 1 91 ? -1.995 -3.027 -6.614 1.00 89.94 91 ARG A N 1
ATOM 725 C CA . ARG A 1 91 ? -2.794 -1.827 -6.346 1.00 89.94 91 ARG A CA 1
ATOM 726 C C . ARG A 1 91 ? -4.279 -2.164 -6.230 1.00 89.94 91 ARG A C 1
ATOM 728 O O . ARG A 1 91 ? -4.940 -1.643 -5.336 1.00 89.94 91 ARG A O 1
ATOM 735 N N . LYS A 1 92 ? -4.812 -3.008 -7.120 1.00 91.88 92 LYS A N 1
ATOM 736 C CA . LYS A 1 92 ? -6.225 -3.426 -7.086 1.00 91.88 92 LYS A CA 1
ATOM 737 C C . LYS A 1 92 ? -6.556 -4.154 -5.782 1.00 91.88 92 LYS A C 1
ATOM 739 O O . LYS A 1 92 ? -7.542 -3.807 -5.145 1.00 91.88 92 LYS A O 1
ATOM 744 N N . ILE A 1 93 ? -5.713 -5.097 -5.364 1.00 93.81 93 ILE A N 1
ATOM 745 C CA . ILE A 1 93 ? -5.857 -5.855 -4.113 1.00 93.81 93 ILE A CA 1
ATOM 746 C C . ILE A 1 93 ? -5.813 -4.909 -2.911 1.00 93.81 93 ILE A C 1
ATOM 748 O O . ILE A 1 93 ? -6.698 -4.962 -2.058 1.00 93.81 93 ILE A O 1
ATOM 752 N N . TYR A 1 94 ? -4.838 -3.998 -2.864 1.00 95.31 94 TYR A N 1
ATOM 753 C CA . TYR A 1 94 ? -4.712 -3.035 -1.769 1.00 95.31 94 TYR A CA 1
ATOM 754 C C . TYR A 1 94 ? -5.916 -2.082 -1.672 1.00 95.31 94 TYR A C 1
ATOM 756 O O . TYR A 1 94 ? -6.460 -1.856 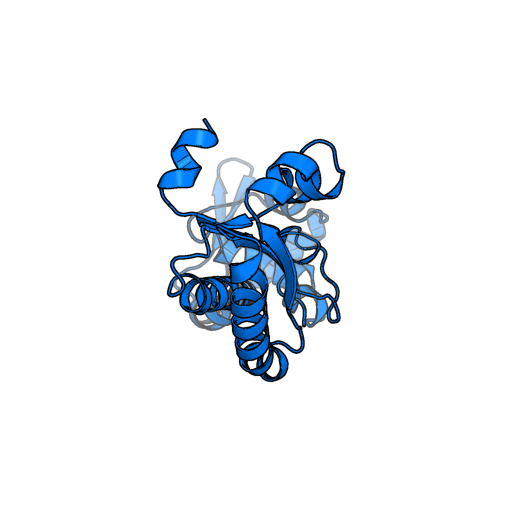-0.590 1.00 95.31 94 TYR A O 1
ATOM 764 N N . MET A 1 95 ? -6.394 -1.561 -2.806 1.00 95.44 95 MET A N 1
ATOM 765 C CA . MET A 1 95 ? -7.591 -0.713 -2.842 1.00 95.44 95 MET A CA 1
ATOM 766 C C . MET A 1 95 ? -8.858 -1.492 -2.465 1.00 95.44 95 MET A C 1
ATOM 768 O O . MET A 1 95 ? -9.687 -0.969 -1.724 1.00 95.44 95 MET A O 1
ATOM 772 N N . ALA A 1 96 ? -8.998 -2.740 -2.922 1.00 96.06 96 ALA A N 1
ATOM 773 C CA . ALA A 1 96 ? -10.126 -3.601 -2.574 1.00 96.06 96 ALA A CA 1
ATOM 774 C C . ALA A 1 96 ? -10.160 -3.928 -1.073 1.00 96.06 96 ALA A C 1
ATOM 776 O O . ALA A 1 96 ? -11.241 -3.947 -0.481 1.00 96.06 96 ALA A O 1
ATOM 777 N N . LEU A 1 97 ? -8.996 -4.122 -0.440 1.00 96.81 97 LEU A N 1
ATOM 778 C CA . LEU A 1 97 ? -8.890 -4.257 1.012 1.00 96.81 97 LEU A CA 1
ATOM 779 C C . LEU A 1 97 ? -9.437 -3.007 1.715 1.00 96.81 97 LEU A C 1
ATOM 781 O O . LEU A 1 97 ? -10.339 -3.117 2.547 1.00 96.81 97 LEU A O 1
ATOM 785 N N . LYS A 1 98 ? -8.932 -1.818 1.359 1.00 97.75 98 LYS A N 1
ATOM 786 C CA . LYS A 1 98 ? -9.374 -0.548 1.961 1.00 97.75 98 LYS A CA 1
ATOM 787 C C . LYS A 1 98 ? -10.870 -0.309 1.763 1.00 97.75 98 LYS A C 1
ATOM 789 O O . LYS A 1 98 ? -11.553 0.058 2.716 1.00 97.75 98 LYS A O 1
ATOM 794 N N . ALA A 1 99 ? -11.379 -0.554 0.555 1.00 97.50 99 ALA A N 1
ATOM 795 C CA . ALA A 1 99 ? -12.797 -0.423 0.236 1.00 97.50 99 ALA A CA 1
ATOM 796 C C . ALA A 1 99 ? -13.650 -1.364 1.095 1.00 97.50 99 ALA A C 1
ATOM 798 O O . ALA A 1 99 ? -14.632 -0.935 1.690 1.00 97.50 99 ALA A O 1
ATOM 799 N N . ARG A 1 100 ? -13.232 -2.625 1.254 1.00 97.50 100 ARG A N 1
ATOM 800 C CA . ARG A 1 100 ? -13.957 -3.592 2.083 1.00 97.50 100 ARG A CA 1
ATOM 801 C C . ARG A 1 100 ? -13.971 -3.211 3.567 1.00 97.50 100 ARG A C 1
ATOM 803 O O . ARG A 1 100 ? -15.007 -3.370 4.216 1.00 97.50 100 ARG A O 1
ATOM 810 N N . ILE A 1 101 ? -12.850 -2.713 4.101 1.00 97.62 101 ILE A N 1
ATOM 811 C CA . ILE A 1 101 ? -12.782 -2.179 5.472 1.00 97.62 101 ILE A CA 1
ATOM 812 C C . ILE A 1 101 ? -13.764 -1.011 5.610 1.00 97.62 101 ILE A C 1
ATOM 814 O O . ILE A 1 101 ? -14.601 -1.015 6.512 1.00 97.62 101 ILE A O 1
ATOM 818 N N . TYR A 1 102 ? -13.707 -0.050 4.683 1.00 97.94 102 TYR A N 1
ATOM 819 C CA . TYR A 1 102 ? -14.597 1.108 4.667 1.00 97.94 102 TYR A CA 1
ATOM 820 C C . TYR A 1 102 ? -16.072 0.697 4.646 1.00 97.94 102 TYR A C 1
ATOM 822 O O . TYR A 1 102 ? -16.809 1.061 5.554 1.00 97.94 102 TYR A O 1
ATOM 830 N N . GLU A 1 103 ? -16.492 -0.105 3.663 1.00 96.94 103 GLU A N 1
ATOM 831 C CA . GLU A 1 103 ? -17.881 -0.548 3.459 1.00 96.94 103 GLU A CA 1
ATOM 832 C C . GLU A 1 103 ? -18.476 -1.258 4.680 1.00 96.94 103 GLU A C 1
ATOM 834 O O . GLU A 1 103 ? -19.680 -1.159 4.934 1.00 96.94 103 GLU A O 1
ATOM 839 N N . THR A 1 104 ? -17.638 -1.985 5.423 1.00 96.00 104 THR A N 1
ATOM 840 C CA . THR A 1 104 ? -18.054 -2.722 6.619 1.00 96.00 104 THR A CA 1
ATOM 841 C C . THR A 1 104 ? -18.238 -1.780 7.806 1.00 96.00 104 THR A C 1
ATOM 843 O O . THR A 1 104 ? -19.257 -1.849 8.490 1.00 96.00 104 THR A O 1
ATOM 846 N N . LEU A 1 105 ? -17.273 -0.885 8.039 1.00 96.56 105 LEU A N 1
ATOM 847 C CA . LEU A 1 105 ? -17.217 -0.070 9.255 1.00 96.56 105 LEU A CA 1
ATOM 848 C C . LEU A 1 105 ? -18.007 1.245 9.146 1.00 96.56 105 LEU A C 1
ATOM 850 O O . LEU A 1 105 ? -18.520 1.727 10.150 1.00 96.56 105 LEU A O 1
ATOM 854 N N . ILE A 1 106 ? -18.189 1.807 7.943 1.00 96.06 106 ILE A N 1
ATOM 855 C CA . ILE A 1 106 ? -18.952 3.057 7.729 1.00 96.06 106 ILE A CA 1
ATOM 856 C C . ILE A 1 106 ? -20.422 2.954 8.155 1.00 96.06 106 ILE A C 1
ATOM 858 O O . ILE A 1 106 ? -21.054 3.965 8.473 1.00 96.06 106 ILE A O 1
ATOM 862 N N . ARG A 1 107 ? -20.985 1.742 8.153 1.00 93.12 107 ARG A N 1
ATOM 863 C CA . ARG A 1 107 ? -22.388 1.498 8.517 1.00 93.12 107 ARG A CA 1
ATOM 864 C C . ARG A 1 107 ? -22.650 1.758 9.993 1.00 93.12 107 ARG A C 1
ATOM 866 O O . ARG A 1 107 ? -23.762 2.138 10.347 1.00 93.12 107 ARG A O 1
ATOM 873 N N . GLU A 1 108 ? -21.627 1.591 10.825 1.00 95.88 108 GLU A N 1
ATOM 874 C CA . GLU A 1 108 ? -21.739 1.802 12.255 1.00 95.88 108 GLU A CA 1
ATOM 875 C C . GLU A 1 108 ? -21.459 3.267 12.603 1.00 95.88 108 GLU A C 1
ATOM 877 O O . GLU A 1 108 ? -20.379 3.805 12.339 1.00 95.88 108 GLU A O 1
ATOM 882 N N . LYS A 1 109 ? -22.462 3.947 13.169 1.00 94.94 109 LYS A N 1
ATOM 883 C CA . LYS A 1 109 ? -22.387 5.385 13.466 1.00 94.94 109 LYS A CA 1
ATOM 884 C C . LYS A 1 109 ? -21.452 5.692 14.624 1.00 94.94 109 LYS A C 1
ATOM 886 O O . LYS A 1 109 ? -20.907 6.792 14.645 1.00 94.94 109 LYS A O 1
ATOM 891 N N . SER A 1 110 ? -21.266 4.749 15.546 1.00 95.69 110 SER A N 1
ATOM 892 C CA . SER A 1 110 ? -20.345 4.899 16.674 1.00 95.69 110 SER A CA 1
ATOM 893 C C . SER A 1 110 ? -18.871 4.853 16.255 1.00 95.69 110 SER A C 1
ATOM 895 O O . SER A 1 110 ? -18.038 5.422 16.958 1.00 95.69 110 SER A O 1
ATOM 897 N N . ILE A 1 111 ? -18.532 4.290 15.087 1.00 97.38 111 ILE A N 1
ATOM 898 C CA . ILE A 1 111 ? -17.175 4.340 14.521 1.00 97.38 111 ILE A CA 1
ATOM 899 C C . ILE A 1 111 ? -16.926 5.718 13.897 1.00 97.38 111 ILE A C 1
ATOM 901 O O . ILE A 1 111 ? -17.561 6.091 12.906 1.00 97.38 111 ILE A O 1
ATOM 905 N N . GLN A 1 112 ? -15.971 6.462 14.455 1.00 97.00 112 GLN A N 1
ATOM 906 C CA . GLN A 1 112 ? -15.671 7.838 14.057 1.00 97.00 112 GLN A CA 1
ATOM 907 C C . GLN A 1 112 ? -14.463 7.968 13.124 1.00 97.00 112 GLN A C 1
ATOM 909 O O . GLN A 1 112 ? -14.476 8.800 12.215 1.00 97.00 112 GLN A O 1
ATOM 914 N N . LYS A 1 113 ? -13.417 7.159 13.331 1.00 97.38 113 LYS A N 1
ATOM 915 C CA . LYS A 1 113 ? -12.179 7.187 12.535 1.00 97.38 113 LYS A CA 1
ATOM 916 C C . LYS A 1 113 ? -11.644 5.769 12.361 1.00 97.38 113 LYS A C 1
ATOM 918 O O . LYS A 1 113 ? -11.628 4.997 13.314 1.00 97.38 113 LYS A O 1
ATOM 923 N N . VAL A 1 114 ? -11.197 5.434 11.154 1.00 98.19 114 VAL A N 1
ATOM 924 C CA . VAL A 1 114 ? -10.506 4.175 10.846 1.00 98.19 114 VAL A CA 1
ATOM 925 C C . VAL A 1 114 ? -9.228 4.497 10.095 1.00 98.19 114 VAL A C 1
ATOM 927 O O . VAL A 1 114 ? -9.261 5.195 9.077 1.00 98.19 114 VAL A O 1
ATOM 930 N N . VAL A 1 115 ? -8.111 3.971 10.585 1.00 98.25 115 VAL A N 1
ATOM 931 C CA . VAL A 1 115 ? -6.784 4.192 10.008 1.00 98.25 115 VAL A CA 1
ATOM 932 C C . VAL A 1 115 ? -6.103 2.851 9.805 1.00 98.25 115 VAL A C 1
ATOM 934 O O . VAL A 1 115 ? -5.958 2.076 10.745 1.00 98.25 115 VAL A O 1
ATOM 937 N N . LEU A 1 116 ? -5.658 2.586 8.582 1.00 98.06 116 LEU A N 1
ATOM 938 C CA . LEU A 1 116 ? -4.737 1.492 8.304 1.00 98.06 116 LEU A CA 1
ATOM 939 C C . LEU A 1 116 ? -3.322 1.993 8.571 1.00 98.06 116 LEU A C 1
ATOM 941 O O . LEU A 1 116 ? -2.916 3.001 8.002 1.00 98.06 116 LEU A O 1
ATOM 945 N N . TYR A 1 117 ? -2.571 1.316 9.427 1.00 96.94 117 TYR A N 1
ATOM 946 C CA . TYR A 1 117 ? -1.205 1.719 9.758 1.00 96.94 117 TYR A CA 1
ATOM 947 C C . TYR A 1 117 ? -0.260 0.516 9.677 1.00 96.94 117 TYR A C 1
ATOM 949 O O . TYR A 1 117 ? -0.589 -0.531 9.123 1.00 96.94 117 TYR A O 1
ATOM 957 N N . GLY A 1 118 ? 0.970 0.677 10.161 1.00 94.88 118 GLY A N 1
ATOM 958 C CA . GLY A 1 118 ? 1.870 -0.457 10.342 1.00 94.88 118 GLY A CA 1
ATOM 959 C C . GLY A 1 118 ? 2.551 -0.934 9.064 1.00 94.88 118 GLY A C 1
ATOM 960 O O . GLY A 1 118 ? 2.962 -0.137 8.221 1.00 94.88 118 GLY A O 1
ATOM 961 N N . SER A 1 119 ? 2.834 -2.234 8.985 1.00 95.38 119 SER A N 1
ATOM 962 C CA . SER A 1 119 ? 3.718 -2.771 7.937 1.00 95.38 119 SER A CA 1
ATOM 963 C C . SER A 1 119 ? 3.112 -2.652 6.535 1.00 95.38 119 SER A C 1
ATOM 965 O O . SER A 1 119 ? 3.817 -2.231 5.618 1.00 95.38 119 SER A O 1
ATOM 967 N N . VAL A 1 120 ? 1.808 -2.916 6.410 1.00 95.94 120 VAL A N 1
ATOM 968 C CA . VAL A 1 120 ? 1.056 -2.842 5.152 1.00 95.94 120 VAL A CA 1
ATOM 969 C C . VAL A 1 120 ? 0.986 -1.401 4.636 1.00 95.94 120 VAL A C 1
ATOM 971 O O . VAL A 1 120 ? 1.367 -1.154 3.495 1.00 95.94 120 VAL A O 1
ATOM 974 N N . ALA A 1 121 ? 0.598 -0.430 5.476 1.00 94.56 121 ALA A N 1
ATOM 975 C CA . ALA A 1 121 ? 0.570 0.990 5.089 1.00 94.56 121 ALA A CA 1
ATOM 976 C C . ALA A 1 121 ? 1.960 1.507 4.666 1.00 94.56 121 ALA A C 1
ATOM 978 O O . ALA A 1 121 ? 2.103 2.315 3.750 1.00 94.56 121 ALA A O 1
ATOM 979 N N . ARG A 1 122 ? 3.023 0.988 5.294 1.00 93.69 122 ARG A N 1
ATOM 980 C CA . ARG A 1 122 ? 4.416 1.342 4.978 1.00 93.69 122 ARG A CA 1
ATOM 981 C C . ARG A 1 122 ? 5.025 0.562 3.815 1.00 93.69 122 ARG A C 1
ATOM 983 O O . ARG A 1 122 ? 6.192 0.808 3.503 1.00 93.69 122 ARG A O 1
ATOM 990 N N . LYS A 1 123 ? 4.290 -0.365 3.191 1.00 94.12 123 LYS A N 1
ATOM 991 C CA . LYS A 1 123 ? 4.783 -1.232 2.102 1.00 94.12 123 LYS A CA 1
ATOM 992 C C . LYS A 1 123 ? 5.995 -2.083 2.503 1.00 94.12 123 LYS A C 1
ATOM 994 O O . LYS A 1 123 ? 6.907 -2.314 1.706 1.00 94.12 123 LYS A O 1
ATOM 999 N N . LYS A 1 124 ? 6.056 -2.464 3.782 1.00 93.50 124 LYS A N 1
ATOM 1000 C CA . LYS A 1 124 ? 7.139 -3.245 4.410 1.00 93.50 124 LYS A C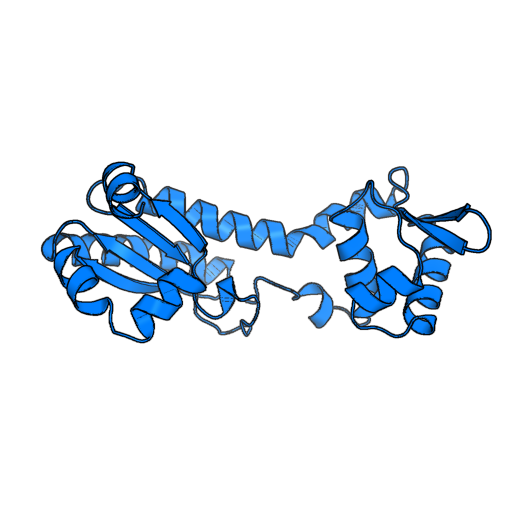A 1
ATOM 1001 C C . LYS A 1 124 ? 6.625 -4.564 4.993 1.00 93.50 124 LYS A C 1
ATOM 1003 O O . LYS A 1 124 ? 7.286 -5.161 5.842 1.00 93.50 124 LYS A O 1
ATOM 1008 N N . GLU A 1 125 ? 5.435 -4.988 4.593 1.00 94.94 125 GLU A N 1
ATOM 1009 C CA . GLU A 1 125 ? 4.810 -6.218 5.052 1.00 94.94 125 GLU A CA 1
ATOM 1010 C C . GLU A 1 125 ? 5.554 -7.473 4.573 1.00 94.94 125 GLU A C 1
ATOM 1012 O O . GLU A 1 125 ? 6.194 -7.508 3.516 1.00 94.94 125 GLU A O 1
ATOM 1017 N N . LYS A 1 126 ? 5.448 -8.534 5.371 1.00 93.38 126 LYS A N 1
ATOM 1018 C CA . LYS A 1 126 ? 5.796 -9.909 5.002 1.00 93.38 126 LYS A CA 1
ATOM 1019 C C . LYS A 1 126 ? 4.520 -10.660 4.599 1.00 93.38 126 LYS A C 1
ATOM 1021 O O . LYS A 1 126 ? 3.428 -10.180 4.903 1.00 93.38 126 LYS A O 1
ATOM 1026 N N . PRO A 1 127 ? 4.614 -11.819 3.923 1.00 90.44 127 PRO A N 1
ATOM 1027 C CA . PRO A 1 127 ? 3.421 -12.550 3.503 1.00 90.44 127 PRO A CA 1
ATOM 1028 C C . PRO A 1 127 ? 2.484 -12.925 4.662 1.00 90.44 127 PRO A C 1
ATOM 1030 O O . PRO A 1 127 ? 1.275 -12.975 4.452 1.00 90.44 127 PRO A O 1
ATOM 1033 N N . GLU A 1 128 ? 3.025 -13.137 5.861 1.00 90.50 128 GLU A N 1
ATOM 1034 C CA . GLU A 1 128 ? 2.307 -13.517 7.084 1.00 90.50 128 GLU A CA 1
ATOM 1035 C C . GLU A 1 128 ? 1.939 -12.313 7.966 1.00 90.50 128 GLU A C 1
ATOM 1037 O O . GLU A 1 128 ? 1.400 -12.495 9.054 1.00 90.50 128 GLU A O 1
ATOM 1042 N N . SER A 1 129 ? 2.254 -11.083 7.540 1.00 94.94 129 SER A N 1
ATOM 1043 C CA . SER A 1 129 ? 1.935 -9.885 8.319 1.00 94.94 129 SER A CA 1
ATOM 1044 C C . SER A 1 129 ? 0.430 -9.726 8.514 1.00 94.94 129 SER A C 1
ATOM 1046 O O . SER A 1 129 ? -0.368 -9.972 7.610 1.00 94.94 129 SER A O 1
ATOM 1048 N N . ASP A 1 130 ? 0.046 -9.264 9.691 1.00 96.56 130 ASP A N 1
ATOM 1049 C CA . ASP A 1 130 ? -1.296 -8.799 9.990 1.00 96.56 130 ASP A CA 1
ATOM 1050 C C . ASP A 1 130 ? -1.578 -7.427 9.358 1.00 96.56 130 ASP A C 1
ATOM 1052 O O . ASP A 1 130 ? -0.684 -6.685 8.934 1.00 96.56 130 ASP A O 1
ATOM 1056 N N . ILE A 1 131 ? -2.867 -7.109 9.257 1.00 97.62 131 ILE A N 1
ATOM 1057 C CA . ILE A 1 131 ? -3.368 -5.827 8.771 1.00 97.62 131 ILE A CA 1
ATOM 1058 C C . ILE A 1 131 ? -3.702 -4.978 10.004 1.00 97.62 131 ILE A C 1
ATOM 1060 O O . ILE A 1 131 ? -4.784 -5.089 10.573 1.00 97.62 131 ILE A O 1
ATOM 1064 N N . ASP A 1 132 ? -2.754 -4.145 10.424 1.00 97.75 132 ASP A N 1
ATOM 1065 C CA . ASP A 1 132 ? -2.880 -3.209 11.549 1.00 97.75 132 ASP A CA 1
ATOM 1066 C C . ASP A 1 132 ? -3.967 -2.142 11.280 1.00 97.75 132 ASP A C 1
ATOM 1068 O O . ASP A 1 132 ? -3.755 -1.217 10.486 1.00 97.75 132 ASP A O 1
ATOM 1072 N N . VAL A 1 133 ? -5.124 -2.227 11.947 1.00 98.31 133 VAL A N 1
ATOM 1073 C CA . VAL A 1 133 ? -6.224 -1.255 11.780 1.00 98.31 133 VAL A CA 1
ATOM 1074 C C . VAL A 1 133 ? -6.575 -0.595 13.105 1.00 98.31 133 VAL A C 1
ATOM 1076 O O . VAL A 1 133 ? -6.992 -1.239 14.063 1.00 98.31 133 VAL A O 1
ATOM 1079 N N . PHE A 1 134 ? -6.453 0.726 13.150 1.00 98.38 134 PHE A N 1
ATOM 1080 C CA . PHE A 1 134 ? -6.903 1.540 14.267 1.00 98.38 134 PHE A CA 1
ATOM 1081 C C . PHE A 1 134 ? -8.360 1.933 14.049 1.00 98.38 134 PHE A C 1
ATOM 1083 O O . PHE A 1 134 ? -8.729 2.365 12.953 1.00 98.38 134 PHE A O 1
ATOM 1090 N N . ILE A 1 135 ? -9.169 1.805 15.098 1.00 98.38 135 ILE A N 1
ATOM 1091 C CA . ILE A 1 135 ? -10.591 2.139 15.084 1.00 98.38 135 ILE A CA 1
ATOM 1092 C C . ILE A 1 135 ? -10.893 3.021 16.293 1.00 98.38 135 ILE A C 1
ATOM 1094 O O . ILE A 1 135 ? -10.747 2.604 17.442 1.00 98.38 135 ILE A O 1
ATOM 1098 N N . LEU A 1 136 ? -11.350 4.238 16.023 1.00 97.81 136 LEU A N 1
ATOM 1099 C CA . LEU A 1 136 ? -11.850 5.162 17.027 1.00 97.81 136 LEU A CA 1
ATOM 1100 C C . LEU A 1 136 ? -13.368 5.050 17.104 1.00 97.81 136 LEU A C 1
ATOM 1102 O O . LEU A 1 136 ? -14.056 5.257 16.100 1.00 97.81 136 LEU A O 1
ATOM 1106 N N . VAL A 1 137 ? -13.876 4.765 18.295 1.00 97.94 137 VAL A N 1
ATOM 1107 C CA . VAL A 1 137 ? -15.308 4.714 18.592 1.00 97.94 137 VAL A CA 1
ATOM 1108 C C . VAL A 1 137 ? -15.712 5.825 19.557 1.00 97.94 137 VAL A C 1
ATOM 1110 O O . VAL A 1 137 ? -14.881 6.344 20.302 1.00 97.94 137 VAL A O 1
ATOM 1113 N N . THR A 1 138 ? -16.994 6.183 19.573 1.00 95.44 138 THR A N 1
ATOM 1114 C CA . THR A 1 138 ? -17.515 7.243 20.448 1.00 95.44 138 THR A CA 1
ATOM 1115 C C . THR A 1 138 ? -17.318 6.905 21.927 1.00 95.44 138 THR A C 1
ATOM 1117 O O . THR A 1 138 ? -16.766 7.703 22.683 1.00 95.44 138 THR A O 1
ATOM 1120 N N . THR A 1 139 ? -17.727 5.711 22.366 1.00 95.31 139 THR A N 1
ATOM 1121 C CA . THR A 1 139 ? -17.675 5.319 23.781 1.00 95.31 139 THR A CA 1
ATOM 1122 C C . THR A 1 139 ? -17.014 3.961 23.990 1.00 95.31 139 THR A C 1
ATOM 1124 O O . THR A 1 139 ? -16.858 3.163 23.072 1.00 95.31 139 THR A O 1
ATOM 1127 N N . LYS A 1 140 ? -16.647 3.650 25.241 1.00 94.25 140 LYS A N 1
ATOM 1128 C CA . LYS A 1 140 ? -16.093 2.332 25.592 1.00 94.25 140 LYS A CA 1
ATOM 1129 C C . LYS A 1 140 ? -17.049 1.172 25.289 1.00 94.25 140 LYS A C 1
ATOM 1131 O O . LYS A 1 140 ? -16.573 0.083 24.996 1.00 94.25 140 LYS A O 1
ATOM 1136 N N . LYS A 1 141 ? -18.367 1.402 25.348 1.00 94.00 141 LYS A N 1
ATOM 1137 C CA . LYS A 1 141 ? -19.385 0.373 25.076 1.00 94.00 141 LYS A CA 1
ATOM 1138 C C . LYS A 1 141 ? -19.409 -0.036 23.601 1.00 94.00 141 LYS A C 1
ATOM 1140 O O . LYS A 1 141 ? -19.685 -1.184 23.289 1.00 94.00 141 LYS A O 1
ATOM 1145 N N . ASP A 1 142 ? -19.042 0.878 22.707 1.00 96.38 142 ASP A N 1
ATOM 1146 C CA . ASP A 1 142 ? -19.055 0.650 21.258 1.00 96.38 142 ASP A CA 1
ATOM 1147 C C . ASP A 1 142 ? -17.879 -0.224 20.778 1.00 96.38 142 ASP A C 1
ATOM 1149 O O . ASP A 1 142 ? -17.848 -0.673 19.631 1.00 96.38 142 ASP A O 1
ATOM 1153 N N . LYS A 1 143 ? -16.896 -0.490 21.653 1.00 97.44 143 LYS A N 1
ATOM 1154 C CA . LYS A 1 143 ? -15.702 -1.276 21.313 1.00 97.44 143 LYS A CA 1
ATOM 1155 C C . LYS A 1 143 ? -16.043 -2.721 20.959 1.00 97.44 143 LYS A C 1
ATOM 1157 O O . LYS A 1 143 ? -15.467 -3.261 20.020 1.00 97.44 143 LYS A O 1
ATOM 1162 N N . GLU A 1 144 ? -16.979 -3.326 21.687 1.00 96.94 144 GLU A N 1
ATOM 1163 C CA . GLU A 1 144 ? -17.410 -4.710 21.454 1.00 96.94 144 GLU A CA 1
ATOM 1164 C C . GLU A 1 144 ? -18.071 -4.860 20.080 1.00 96.94 144 GLU A C 1
ATOM 1166 O O . GLU A 1 144 ? -17.743 -5.776 19.328 1.00 96.94 144 GLU A O 1
ATOM 1171 N N . LEU A 1 145 ? -18.923 -3.902 19.704 1.00 96.44 145 LEU A N 1
ATOM 1172 C CA . LEU A 1 145 ? -19.564 -3.870 18.391 1.00 96.44 145 LEU A CA 1
ATOM 1173 C C . LEU A 1 145 ? -18.538 -3.712 17.260 1.00 96.44 145 LEU A C 1
ATOM 1175 O O . LEU A 1 145 ? -18.599 -4.425 16.257 1.00 96.44 145 LEU A O 1
ATOM 1179 N N . ALA A 1 146 ? -17.565 -2.811 17.424 1.00 97.38 146 ALA A N 1
ATOM 1180 C CA . ALA A 1 146 ? -16.481 -2.652 16.459 1.00 97.38 146 ALA A CA 1
ATOM 1181 C C . ALA A 1 146 ? -15.648 -3.941 16.313 1.00 97.38 146 ALA A C 1
ATOM 1183 O O . ALA A 1 146 ? -15.352 -4.345 15.186 1.00 97.38 146 ALA A O 1
ATOM 1184 N N . ALA A 1 147 ? -15.334 -4.624 17.419 1.00 97.81 147 ALA A N 1
ATOM 1185 C CA . ALA A 1 147 ? -14.625 -5.905 17.400 1.00 97.81 147 ALA A CA 1
ATOM 1186 C C . ALA A 1 147 ? -15.436 -7.000 16.684 1.00 97.81 147 ALA A C 1
ATOM 1188 O O . ALA A 1 147 ? -14.890 -7.750 15.875 1.00 97.81 147 ALA A O 1
ATOM 1189 N N . GLU A 1 148 ? -16.754 -7.066 16.895 1.00 97.81 148 GLU A N 1
ATOM 1190 C CA . GLU A 1 148 ? -17.620 -8.023 16.195 1.00 97.81 148 GLU A CA 1
ATOM 1191 C C . GLU A 1 148 ? -17.622 -7.789 14.672 1.00 97.81 148 GLU A C 1
ATOM 1193 O O . GLU A 1 148 ? -17.548 -8.739 13.882 1.00 97.81 148 GLU A O 1
ATOM 1198 N N . LEU A 1 149 ? -17.670 -6.524 14.241 1.00 97.81 149 LEU A N 1
ATOM 1199 C CA . LEU A 1 149 ? -17.587 -6.155 12.825 1.00 97.81 149 LEU A CA 1
ATOM 1200 C C . LEU A 1 149 ? -16.237 -6.550 12.216 1.00 97.81 149 LEU A C 1
ATOM 1202 O O . LEU A 1 149 ? -16.211 -7.104 11.113 1.00 97.81 149 LEU A O 1
ATOM 1206 N N . VAL A 1 150 ? -15.134 -6.335 12.938 1.00 97.69 150 VAL A N 1
ATOM 1207 C CA . VAL A 1 150 ? -13.803 -6.805 12.522 1.00 97.69 150 VAL A CA 1
ATOM 1208 C C . VAL A 1 150 ? -13.763 -8.332 12.450 1.00 97.69 150 VAL A C 1
ATOM 1210 O O . VAL A 1 150 ? -13.267 -8.881 11.468 1.00 97.69 150 VAL A O 1
ATOM 1213 N N . GLY A 1 151 ? -14.367 -9.041 13.404 1.00 97.75 151 GLY A N 1
ATOM 1214 C CA . GLY A 1 151 ? -14.485 -10.499 13.370 1.00 97.75 151 GLY A CA 1
ATOM 1215 C C . GLY A 1 151 ? -15.216 -11.009 12.122 1.00 97.75 151 GLY A C 1
ATOM 1216 O O . GLY A 1 151 ? -1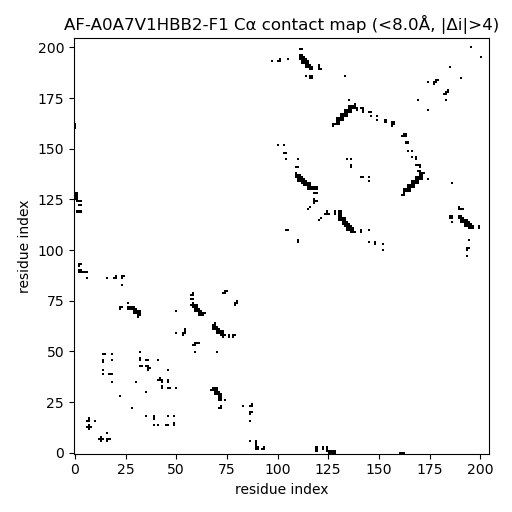4.754 -11.940 11.456 1.00 97.75 151 GLY A O 1
ATOM 1217 N N . LYS A 1 152 ? -16.331 -10.370 11.739 1.00 96.38 152 LYS A N 1
ATOM 1218 C CA . LYS A 1 152 ? -17.046 -10.666 10.481 1.00 96.38 152 LYS A CA 1
ATOM 1219 C C . LYS A 1 152 ? -16.179 -10.369 9.258 1.00 96.38 152 LYS A C 1
ATOM 1221 O O . LYS A 1 152 ? -16.154 -11.163 8.316 1.00 96.38 152 LYS A O 1
ATOM 1226 N N . LEU A 1 153 ? -15.444 -9.262 9.283 1.00 96.62 153 LEU A N 1
ATOM 1227 C CA . LEU A 1 153 ? -14.529 -8.878 8.216 1.00 96.62 153 LEU A CA 1
ATOM 1228 C C . LEU A 1 153 ? -13.375 -9.883 8.066 1.00 96.62 153 LEU A C 1
ATOM 1230 O O . LEU A 1 153 ? -13.074 -10.300 6.951 1.00 96.62 153 LEU A O 1
ATOM 1234 N N . ASN A 1 154 ? -12.808 -10.374 9.166 1.00 97.75 154 ASN A N 1
ATOM 1235 C CA . ASN A 1 154 ? -11.758 -11.392 9.158 1.00 97.75 154 ASN A CA 1
ATOM 1236 C C . ASN A 1 154 ? -12.223 -12.715 8.531 1.00 97.75 154 ASN A C 1
ATOM 1238 O O . ASN A 1 154 ? -11.458 -13.324 7.782 1.00 97.75 154 ASN A O 1
ATOM 1242 N N . LYS A 1 155 ? -13.492 -13.116 8.707 1.00 97.12 155 LYS A N 1
ATOM 1243 C CA . LYS A 1 155 ? -14.073 -14.273 7.989 1.00 97.12 155 LYS A CA 1
ATOM 1244 C C . LYS A 1 155 ? -14.098 -14.080 6.467 1.00 97.12 155 LYS A C 1
ATOM 1246 O O . LYS A 1 155 ? -13.993 -15.052 5.724 1.00 97.12 155 LYS A O 1
ATOM 1251 N N . TYR A 1 156 ? -14.236 -12.842 5.991 1.00 95.00 156 TYR A N 1
ATOM 1252 C CA . TYR A 1 156 ? -14.156 -12.515 4.565 1.00 95.00 156 TYR A CA 1
ATOM 1253 C C . TYR A 1 156 ? -12.704 -12.434 4.069 1.00 95.00 156 TYR A C 1
ATOM 1255 O O . TYR A 1 156 ? -12.417 -12.909 2.964 1.00 95.00 156 TYR A O 1
ATOM 1263 N N . LEU A 1 157 ? -11.815 -11.826 4.864 1.00 95.62 157 LEU A N 1
ATOM 1264 C CA . LEU A 1 157 ? -10.434 -11.529 4.486 1.00 95.62 157 LEU A CA 1
ATOM 1265 C C . LEU A 1 157 ? -9.529 -12.761 4.512 1.00 95.62 157 LEU A C 1
ATOM 1267 O O . LEU A 1 157 ? -8.811 -12.989 3.540 1.00 95.62 157 LEU A O 1
ATOM 1271 N N . LEU A 1 158 ? -9.596 -13.581 5.562 1.00 95.31 158 LEU A N 1
ATOM 1272 C CA . LEU A 1 158 ? -8.708 -14.731 5.732 1.00 95.31 158 LEU A CA 1
ATOM 1273 C C . LEU A 1 158 ? -8.677 -15.665 4.504 1.00 95.31 158 LEU A C 1
ATOM 1275 O O . LEU A 1 158 ? -7.586 -15.891 3.988 1.00 95.31 158 LEU A O 1
ATOM 1279 N N . PRO A 1 159 ? -9.808 -16.148 3.948 1.00 95.81 159 PRO A N 1
ATOM 1280 C CA . PRO A 1 159 ? -9.765 -17.032 2.778 1.00 95.81 159 PRO A CA 1
ATOM 1281 C C . PRO A 1 159 ? -9.344 -16.335 1.473 1.00 95.81 159 PRO A C 1
ATOM 1283 O O . PRO A 1 159 ? -8.985 -17.014 0.519 1.00 95.81 159 PRO A O 1
ATOM 1286 N N . ARG A 1 160 ? -9.417 -14.998 1.392 1.00 94.06 160 ARG A N 1
ATOM 1287 C CA . ARG A 1 160 ? -9.137 -14.234 0.158 1.00 94.06 160 ARG A CA 1
ATOM 1288 C C . ARG A 1 160 ? -7.729 -13.653 0.104 1.00 94.06 160 ARG A C 1
ATOM 1290 O O . ARG A 1 160 ? -7.164 -13.546 -0.975 1.00 94.06 160 ARG A O 1
ATOM 1297 N N . TYR A 1 161 ? -7.192 -13.265 1.255 1.00 93.44 161 TYR A N 1
ATOM 1298 C CA . TYR A 1 161 ? -5.897 -12.598 1.376 1.00 93.44 161 TYR A CA 1
ATOM 1299 C C . TYR A 1 161 ? -4.892 -13.447 2.171 1.00 93.44 161 TYR A C 1
ATOM 1301 O O . TYR A 1 161 ? -3.680 -13.282 2.036 1.00 93.44 161 TYR A O 1
ATOM 1309 N N . GLY A 1 162 ? -5.363 -14.380 3.004 1.00 94.19 162 GLY A N 1
ATOM 1310 C CA . GLY A 1 162 ? -4.505 -15.127 3.925 1.00 94.19 162 GLY A CA 1
ATOM 1311 C C . GLY A 1 162 ? -3.939 -14.265 5.058 1.00 94.19 162 GLY A C 1
ATOM 1312 O O . GLY A 1 162 ? -2.983 -14.675 5.703 1.00 94.19 162 GLY A O 1
ATOM 1313 N N . ASN A 1 163 ? -4.489 -13.067 5.276 1.00 96.44 163 ASN A N 1
ATOM 1314 C CA . ASN A 1 163 ? -4.134 -12.164 6.370 1.00 96.44 163 ASN A CA 1
ATOM 1315 C C . ASN A 1 163 ? -5.394 -11.827 7.170 1.00 96.44 163 ASN A C 1
ATOM 1317 O O . ASN A 1 163 ? -6.501 -11.803 6.622 1.00 96.44 163 ASN A O 1
ATOM 1321 N N . VAL A 1 164 ? -5.205 -11.514 8.447 1.00 97.00 164 VAL A N 1
ATOM 1322 C CA . VAL A 1 164 ? -6.256 -11.016 9.338 1.00 97.00 164 VAL A CA 1
ATOM 1323 C C . VAL A 1 164 ? -5.966 -9.577 9.731 1.00 97.00 164 VAL A C 1
ATOM 1325 O O . VAL A 1 164 ? -4.816 -9.136 9.726 1.00 97.00 164 VAL A O 1
ATOM 1328 N N . ILE A 1 165 ? -7.020 -8.850 10.067 1.00 97.94 165 ILE A N 1
ATOM 1329 C CA . ILE A 1 165 ? -6.920 -7.575 10.758 1.00 97.94 165 ILE A CA 1
ATOM 1330 C C . ILE A 1 165 ? -6.512 -7.829 12.202 1.00 97.94 165 ILE A C 1
ATOM 1332 O O . ILE A 1 165 ? -7.070 -8.710 12.855 1.00 97.94 165 ILE A O 1
ATOM 1336 N N . SER A 1 166 ? -5.548 -7.029 12.645 1.00 97.38 166 SER A N 1
ATOM 1337 C CA . SER A 1 166 ? -5.174 -6.829 14.037 1.00 97.38 166 SER A CA 1
ATOM 1338 C C . SER A 1 166 ? -5.697 -5.455 14.440 1.00 97.38 166 SER A C 1
ATOM 1340 O O . SER A 1 166 ? -5.193 -4.419 13.992 1.00 97.38 166 SER A O 1
ATOM 1342 N N . GLU A 1 167 ? -6.803 -5.439 15.179 1.00 97.25 167 GLU A N 1
ATOM 1343 C CA . GLU A 1 167 ? -7.508 -4.215 15.523 1.00 97.25 167 GLU A CA 1
ATOM 1344 C C . GLU A 1 167 ? -6.984 -3.552 16.801 1.00 97.25 167 GLU A C 1
ATOM 1346 O O . GLU A 1 167 ? -6.766 -4.169 17.840 1.00 97.25 167 GLU A O 1
ATOM 1351 N N . SER A 1 168 ? -6.848 -2.232 16.732 1.00 97.00 168 SER A N 1
ATOM 1352 C CA . SER A 1 168 ? -6.562 -1.355 17.862 1.00 97.00 168 SER A CA 1
ATOM 1353 C C . SER A 1 168 ? -7.760 -0.437 18.079 1.00 97.00 168 SER A C 1
ATOM 1355 O O . SER A 1 168 ? -7.874 0.604 17.429 1.00 97.00 168 SER A O 1
ATOM 1357 N N . ILE A 1 169 ? -8.677 -0.842 18.963 1.00 97.94 169 ILE A N 1
ATOM 1358 C CA . ILE A 1 169 ? -9.941 -0.133 19.197 1.00 97.94 169 ILE A CA 1
ATOM 1359 C C . ILE A 1 169 ? -9.844 0.755 20.441 1.00 97.94 169 ILE A C 1
ATOM 1361 O O . ILE A 1 169 ? -9.604 0.270 21.553 1.00 97.94 169 ILE A O 1
ATOM 1365 N N . TYR A 1 170 ? -10.108 2.048 20.268 1.00 97.50 170 TYR A N 1
ATOM 1366 C CA . TYR A 1 170 ? -10.080 3.050 21.332 1.00 97.50 170 TYR A CA 1
ATOM 1367 C C . TYR A 1 170 ? -11.361 3.877 21.335 1.00 97.50 170 TYR A C 1
ATOM 1369 O O . TYR A 1 170 ? -11.885 4.227 20.282 1.00 97.50 170 TYR A O 1
ATOM 1377 N N . SER A 1 171 ? -11.854 4.216 22.525 1.00 96.94 171 SER A N 1
ATOM 1378 C CA . SER A 1 171 ? -12.838 5.296 22.665 1.00 96.94 171 SER A CA 1
ATOM 1379 C C . SER A 1 171 ? -12.170 6.669 22.556 1.00 96.94 171 SER A C 1
ATOM 1381 O O . SER A 1 171 ? -10.972 6.785 22.812 1.00 96.94 171 SER A O 1
ATOM 1383 N N . GLU A 1 172 ? -12.932 7.722 22.254 1.00 94.06 172 GLU A N 1
ATOM 1384 C CA . GLU A 1 172 ? -12.419 9.105 22.189 1.00 94.06 172 GLU A CA 1
ATOM 1385 C C . GLU A 1 172 ? -11.613 9.509 23.429 1.00 94.06 172 GLU A C 1
ATOM 1387 O O . GLU A 1 172 ? -10.537 10.093 23.315 1.00 94.06 172 GLU A O 1
ATOM 1392 N N . ARG A 1 173 ? -12.094 9.140 24.623 1.00 93.50 173 ARG A N 1
ATOM 1393 C CA . ARG A 1 173 ? -11.392 9.419 25.881 1.00 93.50 173 ARG A CA 1
ATOM 1394 C C . ARG A 1 173 ? -10.056 8.682 25.970 1.00 93.50 173 ARG A C 1
ATOM 1396 O O . ARG A 1 173 ? -9.045 9.304 26.262 1.00 93.50 173 ARG A O 1
ATOM 1403 N N . GLU A 1 174 ? -10.049 7.378 25.692 1.00 95.44 174 GLU A N 1
ATOM 1404 C CA . GLU A 1 174 ? -8.813 6.582 25.721 1.00 95.44 174 GLU A CA 1
ATOM 1405 C C . GLU A 1 174 ? -7.812 7.067 24.670 1.00 95.44 174 GLU A C 1
ATOM 1407 O O . GLU A 1 174 ? -6.610 7.022 24.901 1.00 95.44 174 GLU A O 1
ATOM 1412 N N . TRP A 1 175 ? -8.294 7.536 23.517 1.00 94.81 175 TRP A N 1
ATOM 1413 C CA . TRP A 1 175 ? -7.432 8.044 22.459 1.00 94.81 175 TRP A CA 1
ATOM 1414 C C . TRP A 1 175 ? -6.739 9.354 22.843 1.00 94.81 175 TRP A C 1
ATO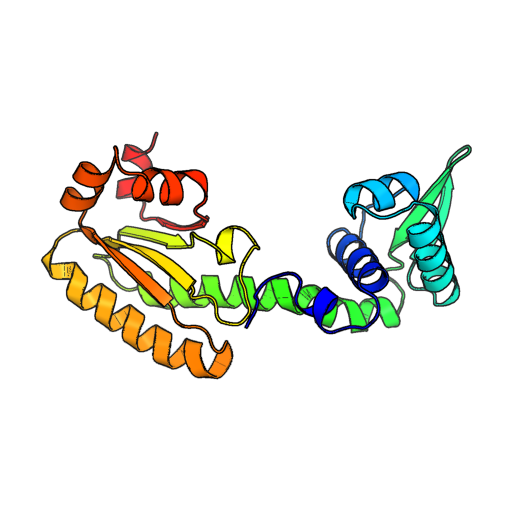M 1416 O O . TRP A 1 175 ? -5.533 9.477 22.630 1.00 94.81 175 TRP A O 1
ATOM 1426 N N . LYS A 1 176 ? -7.460 10.284 23.484 1.00 92.06 176 LYS A N 1
ATOM 1427 C CA . LYS A 1 176 ? -6.876 11.518 24.043 1.00 92.06 176 LYS A CA 1
ATOM 1428 C C . LYS A 1 176 ? -5.793 11.209 25.082 1.00 92.06 176 LYS A C 1
ATOM 1430 O O . LYS A 1 176 ? -4.712 11.789 25.051 1.00 92.06 176 LYS A O 1
ATOM 1435 N N . ASP A 1 177 ? -6.020 10.213 25.936 1.00 93.81 177 ASP A N 1
ATOM 1436 C CA . ASP A 1 177 ? -5.027 9.786 26.932 1.00 93.81 177 ASP A CA 1
ATOM 1437 C C . ASP A 1 177 ? -3.751 9.184 26.289 1.00 93.81 177 ASP A C 1
ATOM 1439 O O . ASP A 1 177 ? -2.684 9.144 26.909 1.00 93.81 177 ASP A O 1
ATOM 1443 N N . MET A 1 178 ? -3.826 8.740 25.027 1.00 91.88 178 MET A N 1
ATOM 1444 C CA . MET A 1 178 ? -2.736 8.076 24.305 1.00 91.88 178 MET A CA 1
ATOM 1445 C C . MET A 1 178 ? -1.820 9.025 23.520 1.00 91.88 178 MET A C 1
ATOM 1447 O O . MET A 1 178 ? -0.802 8.553 23.008 1.00 91.88 178 MET A O 1
ATOM 1451 N N . GLU A 1 179 ? -2.098 10.332 23.457 1.00 91.31 179 GLU A N 1
ATOM 1452 C CA . GLU A 1 179 ? -1.377 11.324 22.627 1.00 91.31 179 GLU A CA 1
ATOM 1453 C C . GLU A 1 179 ? 0.156 11.284 22.760 1.00 91.31 179 GLU A C 1
ATOM 1455 O O . GLU A 1 179 ? 0.906 11.487 21.802 1.00 91.31 179 GLU A O 1
ATOM 1460 N N . LYS A 1 180 ? 0.658 10.978 23.961 1.00 90.62 180 LYS A N 1
ATOM 1461 C CA . LYS A 1 180 ? 2.102 10.950 24.249 1.00 90.62 180 LYS A CA 1
ATOM 1462 C C . LYS A 1 180 ? 2.772 9.619 23.904 1.00 90.62 180 LYS A C 1
ATOM 1464 O O . LYS A 1 180 ? 3.999 9.512 23.961 1.00 90.62 180 LYS A O 1
ATOM 1469 N N . THR A 1 181 ? 2.000 8.597 23.550 1.00 94.00 181 THR A N 1
ATOM 1470 C CA . THR A 1 181 ? 2.517 7.248 23.308 1.00 94.00 181 THR A CA 1
ATOM 1471 C C . THR A 1 181 ? 3.148 7.104 21.925 1.00 94.00 181 THR A C 1
ATOM 1473 O O . THR A 1 181 ? 2.827 7.813 20.971 1.00 94.00 181 THR A O 1
ATOM 1476 N N . LYS A 1 182 ? 4.049 6.124 21.789 1.00 92.00 182 LYS A N 1
ATOM 1477 C CA . LYS A 1 182 ? 4.628 5.760 20.485 1.00 92.00 182 LYS A CA 1
ATOM 1478 C C . LYS A 1 182 ? 3.560 5.274 19.501 1.00 92.00 182 LYS A C 1
ATOM 1480 O O . LYS A 1 182 ? 3.688 5.525 18.309 1.00 92.00 182 LYS A O 1
ATOM 1485 N N . MET A 1 183 ? 2.525 4.597 20.002 1.00 90.81 183 MET A N 1
ATOM 1486 C CA . MET A 1 183 ? 1.430 4.069 19.189 1.00 90.81 183 MET A CA 1
ATOM 1487 C C . MET A 1 183 ? 0.624 5.193 18.539 1.00 90.81 183 MET A C 1
ATOM 1489 O O . MET A 1 183 ? 0.424 5.170 17.329 1.00 90.81 183 MET A O 1
ATOM 1493 N N . PHE A 1 184 ? 0.248 6.210 19.319 1.00 93.00 184 PHE A N 1
ATOM 1494 C CA . PHE A 1 184 ? -0.446 7.387 18.801 1.00 93.00 184 PHE A CA 1
ATOM 1495 C C . PHE A 1 184 ? 0.349 8.063 17.685 1.00 93.00 184 PHE A C 1
ATOM 1497 O O . PHE A 1 184 ? -0.148 8.226 16.573 1.00 93.00 184 PHE A O 1
ATOM 1504 N N . LYS A 1 185 ? 1.630 8.356 17.948 1.00 91.69 185 LYS A N 1
ATOM 1505 C CA . LYS A 1 185 ? 2.523 8.971 16.956 1.00 91.69 185 LYS A CA 1
ATOM 1506 C C . LYS A 1 185 ? 2.618 8.140 15.679 1.00 91.69 185 LYS A C 1
ATOM 1508 O O . LYS A 1 185 ? 2.536 8.700 14.596 1.00 91.69 185 LYS A O 1
ATOM 1513 N N . LYS A 1 186 ? 2.748 6.815 15.805 1.00 92.19 186 LYS A N 1
ATOM 1514 C CA . LYS A 1 186 ? 2.807 5.888 14.667 1.00 92.19 186 LYS A CA 1
ATOM 1515 C C . LYS A 1 186 ? 1.536 5.957 13.814 1.00 92.19 186 LYS A C 1
ATOM 1517 O O . LYS A 1 186 ? 1.638 6.032 12.595 1.00 92.19 186 LYS A O 1
ATOM 1522 N N . ILE A 1 187 ? 0.358 5.931 14.439 1.00 93.19 187 ILE A N 1
ATOM 1523 C CA . ILE A 1 187 ? -0.932 5.980 13.734 1.00 93.19 187 ILE A CA 1
ATOM 1524 C C . ILE A 1 187 ? -1.114 7.326 13.026 1.00 93.19 187 ILE A C 1
ATOM 1526 O O . ILE A 1 187 ? -1.505 7.341 11.864 1.00 93.19 187 ILE A O 1
ATOM 1530 N N . GLU A 1 188 ? -0.799 8.443 13.683 1.00 91.06 188 GLU A N 1
ATOM 1531 C CA . GLU A 1 188 ? -0.981 9.774 13.089 1.00 91.06 188 GLU A CA 1
ATOM 1532 C C . GLU A 1 188 ? 0.066 10.100 12.008 1.00 91.06 188 GLU A C 1
ATOM 1534 O O . GLU A 1 188 ? -0.264 10.764 11.030 1.00 91.06 188 GLU A O 1
ATOM 1539 N N . SER A 1 189 ? 1.315 9.628 12.131 1.00 88.38 189 SER A N 1
ATOM 1540 C CA . SER A 1 189 ? 2.372 9.959 11.161 1.00 88.38 189 SER A CA 1
ATOM 1541 C C . SER A 1 189 ? 2.496 8.979 9.992 1.00 88.38 189 SER A C 1
ATOM 1543 O O . SER A 1 189 ? 2.977 9.359 8.929 1.00 88.38 189 SER A O 1
ATOM 1545 N N . GLU A 1 190 ? 2.148 7.705 10.191 1.00 87.00 190 GLU A N 1
ATOM 1546 C CA . GLU A 1 190 ? 2.328 6.640 9.187 1.00 87.00 190 GLU A CA 1
ATOM 1547 C C . GLU A 1 190 ? 0.999 6.056 8.683 1.00 87.00 190 GLU A C 1
ATOM 1549 O O . GLU A 1 190 ? 1.003 5.172 7.826 1.00 87.00 190 GLU A O 1
ATOM 1554 N N . GLY A 1 191 ? -0.129 6.490 9.246 1.00 92.12 191 GLY A N 1
ATOM 1555 C CA . GLY A 1 191 ? -1.439 5.928 8.960 1.00 92.12 191 GLY A CA 1
ATOM 1556 C C . GLY A 1 191 ? -2.080 6.458 7.680 1.00 92.12 191 GLY A C 1
ATOM 1557 O O . GLY A 1 191 ? -2.054 7.648 7.377 1.00 92.12 191 GLY A O 1
ATOM 1558 N N . GLU A 1 192 ? -2.744 5.565 6.954 1.00 96.25 192 GLU A N 1
ATOM 1559 C CA . GLU A 1 192 ? -3.665 5.905 5.880 1.00 96.25 192 GLU A CA 1
ATOM 1560 C C . GLU A 1 192 ? -5.100 5.945 6.413 1.00 96.25 192 GLU A C 1
ATOM 1562 O O . GLU A 1 192 ? -5.664 4.924 6.817 1.00 96.25 192 GLU A O 1
ATOM 1567 N N . ILE A 1 193 ? -5.723 7.124 6.375 1.00 96.75 193 ILE A N 1
ATOM 1568 C CA . ILE A 1 193 ? -7.131 7.279 6.754 1.00 96.75 193 ILE A CA 1
ATOM 1569 C C . ILE A 1 193 ? -8.005 6.516 5.751 1.00 96.75 193 ILE A C 1
ATOM 1571 O O . ILE A 1 193 ? -7.964 6.767 4.544 1.00 96.75 193 ILE A O 1
ATOM 1575 N N . ILE A 1 194 ? -8.810 5.588 6.267 1.00 97.50 194 ILE A N 1
ATOM 1576 C CA . ILE A 1 194 ? -9.850 4.877 5.514 1.00 97.50 194 ILE A CA 1
ATOM 1577 C C . ILE A 1 194 ? -11.200 5.563 5.724 1.00 97.50 194 ILE A C 1
ATOM 1579 O O . ILE A 1 194 ? -11.952 5.747 4.772 1.00 97.50 194 ILE A O 1
ATOM 1583 N N . LEU A 1 195 ? -11.501 5.953 6.963 1.00 96.50 195 LEU A N 1
ATOM 1584 C CA . LEU A 1 195 ? -12.750 6.599 7.351 1.00 96.50 195 LEU A CA 1
ATOM 1585 C C . LEU A 1 195 ? -12.458 7.714 8.355 1.00 96.50 195 LEU A C 1
ATOM 1587 O O . LEU A 1 195 ? -11.694 7.511 9.294 1.00 96.50 195 LEU A O 1
ATOM 1591 N N . ILE A 1 196 ? -13.105 8.864 8.188 1.00 94.75 196 ILE A N 1
ATOM 1592 C CA . ILE A 1 196 ? -13.185 9.918 9.201 1.00 94.75 196 ILE A CA 1
ATOM 1593 C C . ILE A 1 196 ? -14.546 10.608 9.079 1.00 94.75 196 ILE A C 1
ATOM 1595 O O . ILE A 1 196 ? -14.938 11.010 7.982 1.00 94.75 196 ILE A O 1
ATOM 1599 N N . ARG A 1 197 ? -15.301 10.698 10.177 1.00 89.12 197 ARG A N 1
ATOM 1600 C CA . ARG A 1 197 ? -16.571 11.439 1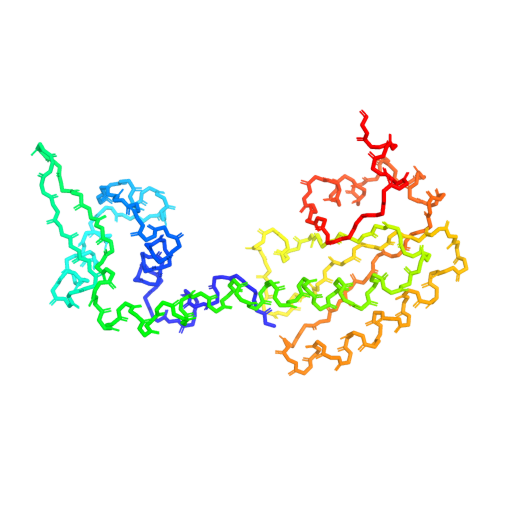0.216 1.00 89.12 197 ARG A CA 1
ATOM 1601 C C . ARG A 1 197 ? -16.306 12.922 10.479 1.00 89.12 197 ARG A C 1
ATOM 1603 O O . ARG A 1 197 ? -15.395 13.267 11.225 1.00 89.12 197 ARG A O 1
ATOM 1610 N N . GLU A 1 198 ? -17.115 13.792 9.873 1.00 70.25 198 GLU A N 1
ATOM 1611 C CA . GLU A 1 198 ? -16.916 15.255 9.852 1.00 70.25 198 GLU A CA 1
ATOM 1612 C C . GLU A 1 198 ? -16.728 15.874 11.240 1.00 70.25 198 GLU A C 1
ATOM 1614 O O . GLU A 1 198 ? -15.865 16.729 11.397 1.00 70.25 198 GLU A O 1
ATOM 1619 N N . LYS A 1 199 ? -17.417 15.356 12.265 1.00 62.31 199 LYS A N 1
ATOM 1620 C CA . LYS A 1 199 ? -17.295 15.824 13.656 1.00 62.31 199 LYS A CA 1
ATOM 1621 C C . LYS A 1 199 ? -15.860 15.797 14.209 1.00 62.31 199 LYS A C 1
ATOM 1623 O O . LYS A 1 199 ? -15.538 16.605 15.064 1.00 62.31 199 LYS A O 1
ATOM 1628 N N . ILE A 1 200 ? -15.007 14.893 13.717 1.00 59.56 200 ILE A N 1
ATOM 1629 C CA . ILE A 1 200 ? -13.591 14.791 14.119 1.00 59.56 200 ILE A CA 1
ATOM 1630 C C . ILE A 1 200 ? -12.688 15.697 13.277 1.00 59.56 200 ILE A C 1
ATOM 1632 O O . ILE A 1 200 ? -11.611 16.092 13.717 1.00 59.56 200 ILE A O 1
ATOM 1636 N N . ARG A 1 201 ? -13.098 16.043 12.053 1.00 56.72 201 ARG A N 1
ATOM 1637 C CA . ARG A 1 201 ? -12.248 16.785 11.115 1.00 56.72 201 ARG A CA 1
ATOM 1638 C C . ARG A 1 201 ? -11.984 18.221 11.578 1.00 56.72 201 ARG A C 1
ATOM 1640 O O . ARG A 1 201 ? -10.916 18.747 11.277 1.00 56.72 201 ARG A O 1
ATOM 1647 N N . ASP A 1 202 ? -12.919 18.799 12.329 1.00 44.84 202 ASP A N 1
ATOM 1648 C CA . ASP A 1 202 ? -12.819 20.150 12.889 1.00 44.84 202 ASP A CA 1
ATOM 1649 C C . ASP A 1 202 ? -11.954 20.218 14.162 1.00 44.84 202 ASP A C 1
ATOM 1651 O O . ASP A 1 202 ? -11.404 21.273 14.454 1.00 44.84 202 ASP A O 1
ATOM 1655 N N . GLU A 1 203 ? -11.756 19.105 14.884 1.00 52.19 203 GLU A N 1
ATOM 1656 C CA . GLU A 1 203 ? -10.868 19.038 16.065 1.00 52.19 203 GLU A CA 1
ATOM 1657 C C . GLU A 1 203 ? -9.386 18.797 15.701 1.00 52.19 203 GLU A C 1
ATOM 1659 O O . GLU A 1 203 ? -8.514 18.893 16.560 1.00 52.19 203 GLU A O 1
ATOM 1664 N N . MET A 1 204 ? -9.088 18.459 14.438 1.00 50.44 204 MET A N 1
ATOM 1665 C CA . MET A 1 204 ? -7.740 18.121 13.948 1.00 50.44 204 MET A CA 1
ATOM 1666 C C . MET A 1 204 ? -7.059 19.242 13.129 1.00 50.44 204 MET A C 1
ATOM 1668 O O . MET A 1 204 ? -5.999 18.999 12.545 1.00 50.44 204 MET A O 1
ATOM 1672 N N . ARG A 1 205 ? -7.663 20.435 13.035 1.00 43.06 205 ARG A N 1
ATOM 1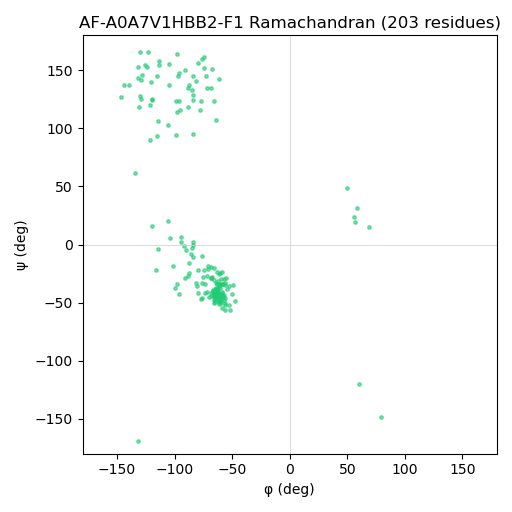673 C CA . ARG A 1 205 ? -7.067 21.644 12.432 1.00 43.06 205 ARG A CA 1
ATOM 1674 C C . ARG A 1 205 ? -6.544 22.581 13.509 1.00 43.06 205 ARG A C 1
ATOM 1676 O O . ARG A 1 205 ? -5.485 23.190 13.247 1.00 43.06 205 ARG A O 1
#

Mean predicted aligned error: 5.2 Å

Nearest PDB structures (foldseek):
  4hw0-assembly2_B  TM=6.349E-01  e=7.778E-03  Saccharolobus solfataricus P2
  4jba-assembly1_B  TM=7.052E-01  e=2.001E-02  Escherichia coli K-12
  4a6d-assembly1_A  TM=5.576E-01  e=4.849E-03  Homo sapiens
  2rdp-assembly1_A-2  TM=6.156E-01  e=9.850E-03  Geobacillus stearothermophilus
  1ku9-assembly1_B  TM=4.826E-01  e=2.122E-02  Methanocaldococcus jannaschii

Sequence (205 aa):
MKFHNTLEEMFASKVKIAVMKLMCLNPERKYSGREMARLLNQSASRVLEVLELFRKNAVVHRETVGRSSQWGLNKESIVVEEVSSLINVERKIYMALKARIYETLIREKSIQKVVLYGSVARKKEKPESDIDVFILVTTKKDKELAAELVGKLNKYLLPRYGNVISESIYSEREWKDMEKTKMFKKIESEGEIILIREKIRDEMR

Solvent-accessible surface area (backbone atoms only — not comparable to full-atom values): 11158 Å² total; per-residue (Å²): 58,55,58,57,71,48,67,38,70,74,41,96,52,40,67,58,46,50,52,50,41,56,33,66,77,35,55,89,52,66,39,38,48,61,57,48,10,62,77,69,74,49,55,45,67,61,42,41,54,45,50,54,53,33,37,78,67,48,39,28,46,80,45,78,58,88,96,40,58,35,38,32,49,27,82,87,21,67,67,40,60,64,46,44,60,62,63,42,39,43,59,51,53,45,50,51,50,50,50,53,54,36,69,62,48,69,73,42,80,52,53,42,36,31,29,38,18,61,42,58,59,65,68,66,50,47,48,82,40,56,43,40,31,39,36,36,22,65,42,76,79,46,46,61,58,52,50,52,53,49,54,56,47,31,69,60,34,33,88,75,48,60,31,42,72,45,77,48,74,33,21,52,68,60,49,65,74,32,64,87,38,72,65,44,49,47,44,74,75,52,35,45,79,66,42,73,43,71,84,56,59,74,79,74,113

Foldseek 3Di:
DALPLVCLVVDPHNLLLLLLLVQLVVQPDKDFLVRSCVVSVHDSVVSVVSQVVCVVQQQWDWDDDPPTIIIHGNPVDPCSVVCSVVSCVSVVVLVVLLVLVLVLQVVDPQWAWKWFFPCRLVSNDDLADATEMETEGADPVCQVVVVVSQVVSQVVCCVPRVHGHDYDYDYPVRLVVCCPPPVNVRRVVRIDTSDHDPVVVVVVD

pLDDT: mean 93.02, std 8.52, range [43.06, 98.38]

Radius of gyration: 21.46 Å; Cα contacts (8 Å, |Δi|>4): 304; chains: 1; bounding box: 46×39×56 Å

Secondary structure (DSSP, 8-state):
--SSSHHHHHSS-HHHHHHHHHHHHSTT--EEHHHHHHHTT--HHHHHHHHHHHHHTTSEEEEEETTEEEEEE-TT-HHHHHHHHHHTHHHHHHHHHHHHHHHHHTT-TTEEEEEE-HHHHTT---TT--EEEEEEESSTTHHHHHHHHHHHHHHHHHHHHS--EEEEEEEHHHHHHTTTSHHHHHHHHHPEEEEE-HHHHTTT-